Protein AF-A0ABD3PW17-F1 (afdb_monomer_lite)

Organism: NCBI:txid29204

Secondary structure (DSSP, 8-state):
-----------------PPPPPPPP---B-TTSPBPPPPPPPP------S----PPP-------STT--EEETTT---SS--HHHHHHHHHHHHTT-TT-EEEEE-SS--BTTB-EEEEEEETTEEEEEEEESSHHHHHHHHHHHHHHHH-SSS-TTS---TTEESS----GGGS---PPPPPPPPPPPTT-PPPPPTTPPPPPTT----TT--S--PPPP---------PPPPP------------------------------------------PPPP------------S--S----TT-----HHHHHHTSHHHHHHHHHHHHHHHHHHHHHHHHH--

Structure (mmCIF, N/CA/C/O backbone):
data_AF-A0ABD3PW17-F1
#
_entry.id   AF-A0ABD3PW17-F1
#
loop_
_atom_site.group_PDB
_atom_site.id
_atom_site.type_symbol
_atom_site.label_atom_id
_atom_site.label_alt_id
_atom_site.label_comp_id
_atom_site.label_asym_id
_atom_site.label_entity_id
_atom_site.label_seq_id
_atom_site.pdbx_PDB_ins_code
_ato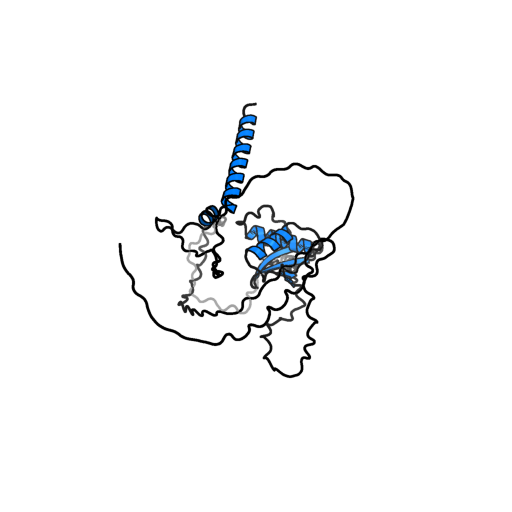m_site.Cartn_x
_atom_site.Cartn_y
_atom_site.Cartn_z
_atom_site.occupancy
_atom_site.B_iso_or_equiv
_atom_site.auth_seq_id
_atom_site.auth_comp_id
_atom_site.auth_asym_id
_atom_site.auth_atom_id
_atom_site.pdbx_PDB_model_num
ATOM 1 N N . MET A 1 1 ? -11.044 -61.758 69.076 1.00 46.53 1 MET A N 1
ATOM 2 C CA . MET A 1 1 ? -9.853 -62.331 69.752 1.00 46.53 1 MET A CA 1
ATOM 3 C C . MET A 1 1 ? -8.685 -62.276 68.773 1.00 46.53 1 MET A C 1
ATOM 5 O O . MET A 1 1 ? -8.927 -62.526 67.604 1.00 46.53 1 MET A O 1
ATOM 9 N N . GLY A 1 2 ? -7.463 -61.943 69.202 1.00 51.38 2 GLY A N 1
ATOM 10 C CA . GLY A 1 2 ? -6.291 -61.857 68.310 1.00 51.38 2 GLY A CA 1
ATOM 11 C C . GLY A 1 2 ? -5.148 -61.077 68.964 1.00 51.38 2 GLY A C 1
ATOM 12 O O . GLY A 1 2 ? -5.229 -59.862 69.105 1.00 51.38 2 GLY A O 1
ATOM 13 N N . ARG A 1 3 ? -4.126 -61.774 69.475 1.00 46.28 3 ARG A N 1
ATOM 14 C CA . ARG A 1 3 ? -3.096 -61.191 70.357 1.00 46.28 3 ARG A CA 1
ATOM 15 C C . ARG A 1 3 ? -1.898 -60.605 69.590 1.00 46.28 3 ARG A C 1
ATOM 17 O O . ARG A 1 3 ? -1.333 -61.279 68.744 1.00 46.28 3 ARG A O 1
ATOM 24 N N . LYS A 1 4 ? -1.456 -59.427 70.053 1.00 56.25 4 LYS A N 1
ATOM 25 C CA . LYS A 1 4 ? -0.061 -58.980 70.302 1.00 56.25 4 LYS A CA 1
ATOM 26 C C . LYS A 1 4 ? 1.073 -59.476 69.373 1.00 56.25 4 LYS A C 1
ATOM 28 O O . LYS A 1 4 ? 1.429 -60.649 69.436 1.00 56.25 4 LYS A O 1
ATOM 33 N N . LYS A 1 5 ? 1.842 -58.524 68.813 1.00 58.47 5 LYS A N 1
ATOM 34 C CA . LYS A 1 5 ? 3.328 -58.519 68.868 1.00 58.47 5 LYS A CA 1
ATOM 35 C C . LYS A 1 5 ? 3.941 -57.113 68.637 1.00 58.47 5 LYS A C 1
ATOM 37 O O . LYS A 1 5 ? 3.741 -56.498 67.601 1.00 58.47 5 LYS A O 1
ATOM 42 N N . ARG A 1 6 ? 4.692 -56.651 69.643 1.00 47.44 6 ARG A N 1
ATOM 43 C CA . ARG A 1 6 ? 5.841 -55.700 69.668 1.00 47.44 6 ARG A CA 1
ATOM 44 C C . ARG A 1 6 ? 6.994 -56.471 70.376 1.00 47.44 6 ARG A C 1
ATOM 46 O O . ARG A 1 6 ? 6.674 -57.555 70.886 1.00 47.44 6 ARG A O 1
ATOM 53 N N . PRO A 1 7 ? 8.251 -55.984 70.538 1.00 64.12 7 PRO A N 1
ATOM 54 C CA . PRO A 1 7 ? 8.917 -54.737 70.090 1.00 64.12 7 PRO A CA 1
ATOM 55 C C . PRO A 1 7 ? 9.760 -55.000 68.806 1.00 64.12 7 PRO A C 1
ATOM 57 O O . PRO A 1 7 ? 9.377 -55.914 68.083 1.00 64.12 7 PRO A O 1
ATOM 60 N N . ALA A 1 8 ? 10.824 -54.290 68.381 1.00 45.84 8 ALA A N 1
ATOM 61 C CA . ALA A 1 8 ? 11.655 -53.169 68.889 1.00 45.84 8 ALA A CA 1
ATOM 62 C C . ALA A 1 8 ? 12.198 -52.329 67.682 1.00 45.84 8 ALA A C 1
ATOM 64 O O . ALA A 1 8 ? 11.746 -52.581 66.571 1.00 45.84 8 ALA A O 1
ATOM 65 N N . ALA A 1 9 ? 13.110 -51.342 67.765 1.00 42.97 9 ALA A N 1
ATOM 66 C CA . ALA A 1 9 ? 13.892 -50.755 68.864 1.00 42.97 9 ALA A CA 1
ATOM 67 C C . ALA A 1 9 ? 14.176 -49.249 68.631 1.00 42.97 9 ALA A C 1
ATOM 69 O O . ALA A 1 9 ? 14.067 -48.735 67.523 1.00 42.97 9 ALA A O 1
ATOM 70 N N . THR A 1 10 ? 14.577 -48.592 69.715 1.00 53.00 10 THR A N 1
ATOM 71 C CA . THR A 1 10 ? 15.197 -47.269 69.887 1.00 53.00 10 THR A CA 1
ATOM 72 C C . THR A 1 10 ? 16.122 -46.765 68.762 1.00 53.00 10 THR A C 1
ATOM 74 O O . THR A 1 10 ? 17.090 -47.437 68.420 1.00 53.00 10 THR A O 1
ATOM 77 N N . HIS A 1 11 ? 15.964 -45.496 68.362 1.00 47.28 11 HIS A N 1
ATOM 78 C CA . HIS A 1 11 ? 17.109 -44.606 68.119 1.00 47.28 11 HIS A CA 1
ATOM 79 C C . HIS A 1 11 ? 16.817 -43.242 68.755 1.00 47.28 11 HIS A C 1
ATOM 81 O O . HIS A 1 11 ? 15.817 -42.604 68.440 1.00 47.28 11 HIS A O 1
ATOM 87 N N . VAL A 1 12 ? 17.680 -42.819 69.680 1.00 54.03 12 VAL A N 1
ATOM 88 C CA . VAL A 1 12 ? 17.692 -41.458 70.237 1.00 54.03 12 VAL A CA 1
ATOM 89 C C . VAL A 1 12 ? 18.516 -40.586 69.292 1.00 54.03 12 VAL A C 1
ATOM 91 O O . VAL A 1 12 ? 19.615 -40.991 68.918 1.00 54.03 12 VAL A O 1
ATOM 94 N N . GLY A 1 13 ? 17.998 -39.426 68.895 1.00 47.25 13 GLY A N 1
ATOM 95 C CA . GLY A 1 13 ? 18.700 -38.445 68.068 1.00 47.25 13 GLY A CA 1
ATOM 96 C C . GLY A 1 13 ? 18.298 -37.042 68.508 1.00 47.25 13 GLY A C 1
ATOM 97 O O . GLY A 1 13 ? 17.107 -36.777 68.626 1.00 47.25 13 GLY A O 1
ATOM 98 N N . ASN A 1 14 ? 19.296 -36.208 68.814 1.00 48.56 14 ASN A N 1
ATOM 99 C CA . ASN A 1 14 ? 19.167 -34.893 69.451 1.00 48.56 14 ASN A CA 1
ATOM 100 C C . ASN A 1 14 ? 17.997 -34.035 68.948 1.00 48.56 14 ASN A C 1
ATOM 102 O O . ASN A 1 14 ? 17.883 -33.759 67.755 1.00 48.56 14 ASN A O 1
ATOM 106 N N . GLU A 1 15 ? 17.239 -33.486 69.897 1.00 44.50 15 GLU A N 1
ATOM 107 C CA . GLU A 1 15 ? 16.484 -32.255 69.687 1.00 44.50 15 GLU A CA 1
ATOM 108 C C . GLU A 1 15 ? 17.471 -31.078 69.664 1.00 44.50 15 GLU A C 1
ATOM 110 O O . GLU A 1 15 ? 17.910 -30.586 70.704 1.00 44.50 15 GLU A O 1
ATOM 115 N N . GLU A 1 16 ? 17.849 -30.633 68.467 1.00 56.94 16 GLU A N 1
ATOM 116 C CA . GLU A 1 16 ? 18.419 -29.299 68.286 1.00 56.94 16 GLU A CA 1
ATOM 117 C C . GLU A 1 16 ? 17.268 -28.278 68.385 1.00 56.94 16 GLU A C 1
ATOM 119 O O . GLU A 1 16 ? 16.237 -28.474 67.730 1.00 56.94 16 GLU A O 1
ATOM 124 N N . PRO A 1 17 ? 17.372 -27.216 69.209 1.00 62.06 17 PRO A N 1
ATOM 125 C CA . PRO A 1 17 ? 16.289 -26.256 69.370 1.00 62.06 17 PRO A CA 1
ATOM 126 C C . PRO A 1 17 ? 16.093 -25.474 68.070 1.00 62.06 17 PRO A C 1
ATOM 128 O O . PRO A 1 17 ? 16.843 -24.545 67.767 1.00 62.06 17 PRO A O 1
ATOM 131 N N . ALA A 1 18 ? 15.069 -25.858 67.306 1.00 52.25 18 ALA A N 1
ATOM 132 C CA . ALA A 1 18 ? 14.703 -25.196 66.064 1.00 52.25 18 ALA A CA 1
ATOM 133 C C . ALA A 1 18 ? 14.541 -23.687 66.298 1.00 52.25 18 ALA A C 1
ATOM 135 O O . ALA A 1 18 ? 13.751 -23.258 67.145 1.00 52.25 18 ALA A O 1
ATOM 136 N N . ALA A 1 19 ? 15.300 -22.891 65.541 1.00 63.78 19 ALA A N 1
ATOM 137 C CA . ALA A 1 19 ? 15.228 -21.440 65.605 1.00 63.78 19 ALA A CA 1
ATOM 138 C C . ALA A 1 19 ? 13.776 -20.965 65.397 1.00 63.78 19 ALA A C 1
ATOM 140 O O . ALA A 1 19 ? 13.055 -21.554 64.580 1.00 63.78 19 ALA A O 1
ATOM 141 N N . PRO A 1 20 ? 13.327 -19.911 66.107 1.00 67.50 20 PRO A N 1
ATOM 142 C CA . PRO A 1 20 ? 11.982 -19.383 65.921 1.00 67.50 20 PRO A CA 1
ATOM 143 C C . PRO A 1 20 ? 11.774 -19.019 64.443 1.00 67.50 20 PRO A C 1
ATOM 145 O O . PRO A 1 20 ? 12.688 -18.461 63.825 1.00 67.50 20 PRO A O 1
ATOM 148 N N . PRO A 1 21 ? 10.601 -19.327 63.857 1.00 69.94 21 PRO A N 1
ATOM 149 C CA . PRO A 1 21 ? 10.341 -19.004 62.463 1.00 69.94 21 PRO A CA 1
ATOM 150 C C . PRO A 1 21 ? 10.520 -17.495 62.249 1.00 69.94 21 PRO A C 1
ATOM 152 O O . PRO A 1 21 ? 10.090 -16.714 63.106 1.00 69.94 21 PRO A O 1
ATOM 155 N N . PRO A 1 22 ? 11.137 -17.062 61.132 1.00 64.75 22 PRO A N 1
ATOM 156 C CA . PRO A 1 22 ? 11.296 -15.644 60.851 1.00 64.75 22 PRO A CA 1
ATOM 157 C C . PRO A 1 22 ? 9.919 -14.982 60.871 1.00 64.75 22 PRO A C 1
ATOM 159 O O . PRO A 1 22 ? 8.984 -15.463 60.224 1.00 64.75 22 PRO A O 1
ATOM 162 N N . PHE A 1 23 ? 9.796 -13.905 61.651 1.00 53.41 23 PHE A N 1
ATOM 163 C CA . PHE A 1 23 ? 8.546 -13.166 61.785 1.00 53.41 23 PHE A CA 1
ATOM 164 C C . PHE A 1 23 ? 8.002 -12.835 60.389 1.00 53.41 23 PHE A C 1
ATOM 166 O O . PHE A 1 23 ? 8.763 -12.326 59.560 1.00 53.41 23 PHE A O 1
ATOM 173 N N . PRO A 1 24 ? 6.716 -13.112 60.099 1.00 61.03 24 PRO A N 1
ATOM 174 C CA . PRO A 1 24 ? 6.150 -12.775 58.806 1.00 61.03 24 PRO A CA 1
ATOM 175 C C . PRO A 1 24 ? 6.278 -11.266 58.623 1.00 61.03 24 PRO A C 1
ATOM 177 O O . PRO A 1 24 ? 5.727 -10.500 59.416 1.00 61.03 24 PRO A O 1
ATOM 180 N N . HIS A 1 25 ? 7.034 -10.850 57.602 1.00 61.34 25 HIS A N 1
ATOM 181 C CA . HIS A 1 25 ? 7.211 -9.441 57.276 1.00 61.34 25 HIS A CA 1
ATOM 182 C C . HIS A 1 25 ? 5.831 -8.796 57.193 1.00 61.34 25 HIS A C 1
ATOM 184 O O . HIS A 1 25 ? 5.000 -9.198 56.376 1.00 61.34 25 HIS A O 1
ATOM 190 N N . THR A 1 26 ? 5.578 -7.831 58.075 1.00 59.34 26 THR A N 1
ATOM 191 C CA . THR A 1 26 ? 4.305 -7.125 58.134 1.00 59.34 26 THR A CA 1
ATOM 192 C C . THR A 1 26 ? 4.091 -6.421 56.805 1.00 59.34 26 THR A C 1
ATOM 194 O O . THR A 1 26 ? 4.719 -5.396 56.537 1.00 59.34 26 THR A O 1
ATOM 197 N N . ALA A 1 27 ? 3.224 -6.987 55.968 1.00 61.94 27 ALA A N 1
ATOM 198 C CA . ALA A 1 27 ? 2.791 -6.351 54.742 1.00 61.94 27 ALA A CA 1
ATOM 199 C C . ALA A 1 27 ? 2.191 -4.987 55.102 1.00 61.94 27 ALA A C 1
ATOM 201 O O . ALA A 1 27 ? 1.206 -4.904 55.836 1.00 61.94 27 ALA A O 1
ATOM 202 N N . THR A 1 28 ? 2.817 -3.913 54.634 1.00 70.12 28 THR A N 1
ATOM 203 C CA . THR A 1 28 ? 2.281 -2.566 54.777 1.00 70.12 28 THR A CA 1
ATOM 204 C C . THR A 1 28 ? 1.132 -2.413 53.788 1.00 70.12 28 THR A C 1
ATOM 206 O O . THR A 1 28 ? 1.308 -2.504 52.574 1.00 70.12 28 THR A O 1
ATOM 209 N N . PHE A 1 29 ? -0.074 -2.235 54.319 1.00 82.06 29 PHE A N 1
ATOM 210 C CA . PHE A 1 29 ? -1.272 -1.988 53.527 1.00 82.06 29 PHE A CA 1
ATOM 211 C C . PHE A 1 29 ? -1.473 -0.481 53.337 1.00 82.06 29 PHE A C 1
ATOM 213 O O . PHE A 1 29 ? -1.102 0.317 54.201 1.00 82.06 29 PHE A O 1
ATOM 220 N N . ASP A 1 30 ? -2.060 -0.086 52.210 1.00 83.88 30 ASP A N 1
ATOM 221 C CA . ASP A 1 30 ? -2.508 1.287 51.990 1.00 83.88 30 ASP A CA 1
ATOM 222 C C . ASP A 1 30 ? -3.750 1.627 52.841 1.00 83.88 30 ASP A C 1
ATOM 224 O O . ASP A 1 30 ? -4.345 0.774 53.507 1.00 83.88 30 ASP A O 1
ATOM 228 N N . ALA A 1 31 ? -4.186 2.889 52.792 1.00 85.81 31 ALA A N 1
ATOM 229 C CA . ALA A 1 31 ? -5.382 3.362 53.499 1.00 85.81 31 ALA A CA 1
ATOM 230 C C . ALA A 1 31 ? -6.704 2.696 53.041 1.00 85.81 31 ALA A C 1
ATOM 232 O O . ALA A 1 31 ? -7.754 2.962 53.624 1.00 85.81 31 ALA A O 1
ATOM 233 N N . TYR A 1 32 ? -6.666 1.838 52.015 1.00 84.75 32 TYR A N 1
ATOM 234 C CA . TYR A 1 32 ? -7.791 1.068 51.483 1.00 84.75 32 TYR A CA 1
ATOM 235 C C . TYR A 1 32 ? -7.620 -0.448 51.692 1.00 84.75 32 TYR A C 1
ATOM 237 O O . TYR A 1 32 ? -8.362 -1.236 51.100 1.00 84.75 32 TYR A O 1
ATOM 245 N N . GLY A 1 33 ? -6.660 -0.874 52.523 1.00 84.88 33 GLY A N 1
ATOM 246 C CA . GLY A 1 33 ? -6.429 -2.282 52.849 1.00 84.88 33 GLY A CA 1
ATOM 247 C C . GLY A 1 33 ? -5.815 -3.101 51.710 1.00 84.88 33 GLY A C 1
ATOM 248 O O . GLY A 1 33 ? -5.926 -4.328 51.719 1.00 84.88 33 GLY A O 1
ATOM 249 N N . ARG A 1 34 ? -5.176 -2.466 50.721 1.00 85.50 34 ARG A N 1
ATOM 250 C CA . ARG A 1 34 ? -4.450 -3.159 49.644 1.00 85.50 34 ARG A CA 1
ATOM 251 C C . ARG A 1 34 ? -2.976 -3.300 50.019 1.00 85.50 34 ARG A C 1
ATOM 253 O O . ARG A 1 34 ? -2.397 -2.321 50.484 1.00 85.50 34 ARG A O 1
ATOM 260 N N . PRO A 1 35 ? -2.349 -4.476 49.837 1.00 78.44 35 PRO A N 1
ATOM 261 C CA . PRO A 1 35 ? -0.927 -4.627 50.117 1.00 78.44 35 PRO A CA 1
ATOM 262 C C . PRO A 1 35 ? -0.142 -3.710 49.177 1.00 78.44 35 PRO A C 1
ATOM 264 O O . PRO A 1 35 ? -0.350 -3.745 47.960 1.00 78.44 35 PRO A O 1
ATOM 267 N N . LEU A 1 36 ? 0.734 -2.873 49.733 1.00 82.50 36 LEU A N 1
ATOM 268 C CA . LEU A 1 36 ? 1.602 -2.027 48.924 1.00 82.50 36 LEU A CA 1
ATOM 269 C C . LEU A 1 36 ? 2.540 -2.914 48.088 1.00 82.50 36 LEU A C 1
ATOM 271 O O . LEU A 1 36 ? 2.990 -3.959 48.573 1.00 82.50 36 LEU A O 1
ATOM 275 N N . PRO A 1 37 ? 2.842 -2.531 46.833 1.00 82.62 37 PRO A N 1
ATOM 276 C CA . PRO A 1 37 ? 3.841 -3.240 46.048 1.00 82.62 37 PRO A CA 1
ATOM 277 C C . PRO A 1 37 ? 5.186 -3.208 46.792 1.00 82.62 37 PRO A C 1
ATOM 279 O O . PRO A 1 37 ? 5.496 -2.197 47.432 1.00 82.62 37 PRO A O 1
ATOM 282 N N . PRO A 1 38 ? 5.990 -4.287 46.728 1.00 82.06 38 PRO A N 1
ATOM 283 C CA . PRO A 1 38 ? 7.294 -4.305 47.375 1.00 82.06 38 PRO A CA 1
ATOM 284 C C . PRO A 1 38 ? 8.149 -3.137 46.859 1.00 82.06 38 PRO A C 1
ATOM 286 O O . PRO A 1 38 ? 8.062 -2.806 45.671 1.00 82.06 38 PRO A O 1
ATOM 289 N N . PRO A 1 39 ? 8.965 -2.501 47.722 1.00 82.19 39 PRO A N 1
ATOM 290 C CA . PRO A 1 39 ? 9.850 -1.428 47.290 1.00 82.19 39 PRO A CA 1
ATOM 291 C C . PRO A 1 39 ? 10.751 -1.949 46.171 1.00 82.19 39 PRO A C 1
ATOM 293 O O . PRO A 1 39 ? 11.331 -3.030 46.293 1.00 82.19 39 PRO A O 1
ATOM 296 N N . MET A 1 40 ? 10.845 -1.200 45.068 1.00 81.38 40 MET A N 1
ATOM 297 C CA . MET A 1 40 ? 11.758 -1.579 43.993 1.00 81.38 40 MET A CA 1
ATOM 298 C C . MET A 1 40 ? 13.189 -1.591 44.544 1.00 81.38 40 MET A C 1
ATOM 300 O O . MET A 1 40 ? 13.544 -0.666 45.284 1.00 81.38 40 MET A O 1
ATOM 304 N N . PRO A 1 41 ? 14.008 -2.605 44.210 1.00 82.44 41 PRO A N 1
ATOM 305 C CA . PRO A 1 41 ? 15.418 -2.577 44.564 1.00 82.44 41 PRO A CA 1
ATOM 306 C C . PRO A 1 41 ? 16.067 -1.315 43.970 1.00 82.44 41 PRO A C 1
ATOM 308 O O . PRO A 1 41 ? 15.637 -0.857 42.903 1.00 82.44 41 PRO A O 1
ATOM 311 N N . PRO A 1 42 ? 17.070 -0.727 44.648 1.00 79.75 42 PRO A N 1
ATOM 312 C CA . PRO A 1 42 ? 17.823 0.379 44.074 1.00 79.75 42 PRO A CA 1
ATOM 313 C C . PRO A 1 42 ? 18.421 -0.058 42.726 1.00 79.75 42 PRO A C 1
ATOM 315 O O . PRO A 1 42 ? 18.781 -1.227 42.579 1.00 79.75 42 PRO A O 1
ATOM 318 N N . PRO A 1 43 ? 18.509 0.840 41.730 1.00 70.88 43 PRO A N 1
ATOM 319 C CA . PRO A 1 43 ? 19.140 0.504 40.464 1.00 70.88 43 PRO A CA 1
ATOM 320 C C . PRO A 1 43 ? 20.609 0.156 40.716 1.00 70.88 43 PRO A C 1
ATOM 322 O O . PRO A 1 43 ? 21.362 0.993 41.215 1.00 70.88 43 PRO A O 1
ATOM 325 N N . ASP A 1 44 ? 21.008 -1.067 40.364 1.00 62.59 44 ASP A N 1
ATOM 326 C CA . ASP A 1 44 ? 22.412 -1.465 40.384 1.00 62.59 44 ASP A CA 1
ATOM 327 C C . ASP A 1 44 ? 23.197 -0.548 39.443 1.00 62.59 44 ASP A C 1
ATOM 329 O O . ASP A 1 44 ? 23.062 -0.612 38.216 1.00 62.59 44 ASP A O 1
ATOM 333 N N . HIS A 1 45 ? 24.039 0.303 40.027 1.00 56.47 45 HIS A N 1
ATOM 334 C CA . HIS A 1 45 ? 25.095 0.994 39.305 1.00 56.47 45 HIS A CA 1
ATOM 335 C C . HIS A 1 45 ? 26.146 -0.046 38.902 1.00 56.47 45 HIS A C 1
ATOM 337 O O . HIS A 1 45 ? 27.132 -0.265 39.599 1.00 56.47 45 HIS A O 1
ATOM 343 N N . GLN A 1 46 ? 25.899 -0.730 37.783 1.00 53.81 46 GLN A N 1
ATOM 344 C CA . GLN A 1 46 ? 26.914 -1.539 37.121 1.00 53.81 46 GLN A CA 1
ATOM 345 C C . GLN A 1 46 ? 27.934 -0.610 36.465 1.00 53.81 46 GLN A C 1
ATOM 347 O O . GLN A 1 46 ? 27.761 -0.198 35.315 1.00 53.81 46 GLN A O 1
ATOM 352 N N . ASP A 1 47 ? 29.003 -0.317 37.200 1.00 50.03 47 ASP A N 1
ATOM 353 C CA . ASP A 1 47 ? 30.253 0.158 36.620 1.00 50.03 47 ASP A CA 1
ATOM 354 C C . ASP A 1 47 ? 30.744 -0.901 35.620 1.00 50.03 47 ASP A C 1
ATOM 356 O O . ASP A 1 47 ? 31.136 -2.011 35.983 1.00 50.03 47 ASP A O 1
ATOM 360 N N . LYS A 1 48 ? 30.626 -0.583 34.327 1.00 55.66 48 LYS A N 1
ATOM 361 C CA . LYS A 1 48 ? 31.105 -1.426 33.228 1.00 55.66 48 LYS A CA 1
ATOM 362 C C . LYS A 1 48 ? 32.517 -1.016 32.844 1.00 55.66 48 LYS A C 1
ATOM 364 O O . LYS A 1 48 ? 32.709 -0.274 31.882 1.00 55.66 48 LYS A O 1
ATOM 369 N N . ASP A 1 49 ? 33.479 -1.544 33.586 1.00 56.03 49 ASP A N 1
ATOM 370 C CA . ASP A 1 49 ? 34.875 -1.554 33.167 1.00 56.03 49 ASP A CA 1
ATOM 371 C C . ASP A 1 49 ? 35.148 -2.663 32.134 1.00 56.03 49 ASP A C 1
ATOM 373 O O . ASP A 1 49 ? 34.653 -3.781 32.261 1.00 56.03 49 ASP A O 1
ATOM 377 N N . ALA A 1 50 ? 35.986 -2.302 31.159 1.00 57.34 50 ALA A N 1
ATOM 378 C CA . ALA A 1 50 ? 36.898 -3.132 30.362 1.00 57.34 50 ALA A CA 1
ATOM 379 C C . ALA A 1 50 ? 36.380 -4.344 29.540 1.00 57.34 50 ALA A C 1
ATOM 381 O O . ALA A 1 50 ? 35.930 -5.362 30.054 1.00 57.34 50 ALA A O 1
ATOM 382 N N . ASP A 1 51 ? 36.644 -4.247 28.232 1.00 55.88 51 ASP A N 1
ATOM 383 C CA . ASP A 1 51 ? 37.288 -5.282 27.408 1.00 55.88 51 ASP A CA 1
ATOM 384 C C . ASP A 1 51 ? 36.664 -6.692 27.337 1.00 55.88 51 ASP A C 1
ATOM 386 O O . ASP A 1 51 ? 37.197 -7.665 27.867 1.00 55.88 51 ASP A O 1
ATOM 390 N N . ASP A 1 52 ? 35.623 -6.828 26.508 1.00 53.75 52 ASP A N 1
ATOM 391 C CA . ASP A 1 52 ? 35.372 -8.074 25.769 1.00 53.75 52 ASP A CA 1
ATOM 392 C C . ASP A 1 52 ? 35.136 -7.753 24.282 1.00 53.75 52 ASP A C 1
ATOM 394 O O . ASP A 1 52 ? 34.136 -7.130 23.906 1.00 53.75 52 ASP A O 1
ATOM 398 N N . GLU A 1 53 ? 36.093 -8.138 23.431 1.00 61.44 53 GLU A N 1
ATOM 399 C CA . GLU A 1 53 ? 36.104 -7.884 21.982 1.00 61.44 53 GLU A CA 1
ATOM 400 C C . GLU A 1 53 ? 35.173 -8.868 21.249 1.00 61.44 53 GLU A C 1
ATOM 402 O O . GLU A 1 53 ? 35.566 -9.641 20.372 1.00 61.44 53 GLU A O 1
ATOM 407 N N . ALA A 1 54 ? 33.894 -8.846 21.625 1.00 52.69 54 ALA A N 1
ATOM 408 C CA . ALA A 1 54 ? 32.856 -9.618 20.965 1.00 52.69 54 ALA A CA 1
ATOM 409 C C . ALA A 1 54 ? 32.709 -9.145 19.510 1.00 52.69 54 ALA A C 1
ATOM 411 O O . ALA A 1 54 ? 32.284 -8.015 19.245 1.00 52.69 54 ALA A O 1
ATOM 412 N N . ALA A 1 55 ? 33.054 -10.029 18.567 1.00 59.75 55 ALA A N 1
ATOM 413 C CA . ALA A 1 55 ? 33.026 -9.747 17.136 1.00 59.75 55 ALA A CA 1
ATOM 414 C C . ALA A 1 55 ? 31.694 -9.082 16.724 1.00 59.75 55 ALA A C 1
ATOM 416 O O . ALA A 1 55 ? 30.622 -9.593 17.071 1.00 59.75 55 ALA A O 1
ATOM 417 N N . PRO A 1 56 ? 31.729 -7.950 15.993 1.00 58.28 56 PRO A N 1
ATOM 418 C CA . PRO A 1 56 ? 30.526 -7.183 15.708 1.00 58.28 56 PRO A CA 1
ATOM 419 C C . PRO A 1 56 ? 29.517 -8.055 14.951 1.00 58.28 56 PRO A C 1
ATOM 421 O O . PRO A 1 56 ? 29.906 -8.730 13.990 1.00 58.28 56 PRO A O 1
ATOM 424 N N . PRO A 1 57 ? 28.222 -8.038 15.332 1.00 63.69 57 PRO A N 1
ATOM 425 C CA . PRO A 1 57 ? 27.207 -8.821 14.639 1.00 63.69 57 PRO A CA 1
ATOM 426 C C . PRO A 1 57 ? 27.236 -8.466 13.149 1.00 63.69 57 PRO A C 1
ATOM 428 O O . PRO A 1 57 ? 27.412 -7.285 12.822 1.00 63.69 57 PRO A O 1
ATOM 431 N N . PRO A 1 58 ? 27.083 -9.453 12.243 1.00 54.25 58 PRO A N 1
ATOM 432 C CA . PRO A 1 58 ? 27.278 -9.245 10.817 1.00 54.25 58 PRO A CA 1
ATOM 433 C C . PRO A 1 58 ? 26.394 -8.094 10.355 1.00 54.25 58 PRO A C 1
ATOM 435 O O . PRO A 1 58 ? 25.162 -8.181 10.374 1.00 54.25 58 PRO A O 1
ATOM 438 N N . LYS A 1 59 ? 27.051 -6.991 9.981 1.00 43.00 59 LYS A N 1
ATOM 439 C CA . LYS A 1 59 ? 26.403 -5.798 9.449 1.00 43.00 59 LYS A CA 1
ATOM 440 C C . LYS A 1 59 ? 25.723 -6.226 8.156 1.00 43.00 59 LYS A C 1
ATOM 442 O O . LYS A 1 59 ? 26.381 -6.300 7.122 1.00 43.00 59 LYS A O 1
ATOM 447 N N . ARG A 1 60 ? 24.420 -6.534 8.225 1.00 48.50 60 ARG A N 1
ATOM 448 C CA . ARG A 1 60 ? 23.565 -6.641 7.036 1.00 48.50 60 ARG A CA 1
ATOM 449 C C . ARG A 1 60 ? 23.858 -5.401 6.206 1.00 48.50 60 ARG A C 1
ATOM 451 O O . ARG A 1 60 ? 23.782 -4.302 6.763 1.00 48.50 60 ARG A O 1
ATOM 458 N N . SER A 1 61 ? 24.282 -5.593 4.959 1.00 40.50 61 SER A N 1
ATOM 459 C CA . SER A 1 61 ? 24.690 -4.507 4.075 1.00 40.50 61 SER A CA 1
ATOM 460 C C . SER A 1 61 ? 23.545 -3.509 3.998 1.00 40.50 61 SER A C 1
ATOM 462 O O . SER A 1 61 ? 22.485 -3.774 3.440 1.00 40.50 61 SER A O 1
ATOM 464 N N . ARG A 1 62 ? 23.731 -2.383 4.686 1.00 44.75 62 ARG A N 1
ATOM 465 C CA . ARG A 1 62 ? 22.835 -1.245 4.596 1.00 44.75 62 ARG A CA 1
ATOM 466 C C . ARG A 1 62 ? 23.302 -0.499 3.365 1.00 44.75 62 ARG A C 1
ATOM 468 O O . ARG A 1 62 ? 24.191 0.344 3.461 1.00 44.75 62 ARG A O 1
ATOM 475 N N . ASP A 1 63 ? 22.785 -0.925 2.222 1.00 43.97 63 ASP A N 1
ATOM 476 C CA . ASP A 1 63 ? 23.140 -0.355 0.935 1.00 43.97 63 ASP A CA 1
ATOM 477 C C . ASP A 1 63 ? 22.768 1.132 0.965 1.00 43.97 63 ASP A C 1
ATOM 479 O O . ASP A 1 63 ? 21.606 1.506 1.113 1.00 43.97 63 ASP A O 1
ATOM 483 N N . ASN A 1 64 ? 23.789 1.993 0.932 1.00 40.66 64 ASN A N 1
ATOM 484 C CA . ASN A 1 64 ? 23.672 3.441 1.142 1.00 40.66 64 ASN A CA 1
ATOM 485 C C . ASN A 1 64 ? 23.152 4.167 -0.117 1.00 40.66 64 ASN A C 1
ATOM 487 O O . ASN A 1 64 ? 23.618 5.254 -0.460 1.00 40.66 64 ASN A O 1
ATOM 491 N N . ASN A 1 65 ? 22.179 3.574 -0.805 1.00 46.09 65 ASN A N 1
ATOM 492 C CA . ASN A 1 65 ? 21.491 4.206 -1.920 1.00 46.09 65 ASN A CA 1
ATOM 493 C C . ASN A 1 65 ? 20.394 5.124 -1.362 1.00 46.09 65 ASN A C 1
ATOM 495 O O . ASN A 1 65 ? 19.311 4.666 -1.017 1.00 46.09 65 ASN A O 1
ATOM 499 N N . GLY A 1 66 ? 20.714 6.417 -1.241 1.00 48.25 66 GLY A N 1
ATOM 500 C CA . GLY A 1 66 ? 19.750 7.522 -1.139 1.00 48.25 66 GLY A CA 1
ATOM 501 C C . GLY A 1 66 ? 18.584 7.351 -0.157 1.00 48.25 66 GLY A C 1
ATOM 502 O O . GLY A 1 66 ? 17.445 7.334 -0.600 1.00 48.25 66 GLY A O 1
ATOM 503 N N . GLU A 1 67 ? 18.872 7.268 1.149 1.00 56.16 67 GLU A N 1
ATOM 504 C CA . GLU A 1 67 ? 17.905 7.405 2.263 1.00 56.16 67 GLU A CA 1
ATOM 505 C C . GLU A 1 67 ? 16.482 6.850 2.007 1.00 56.16 67 GLU A C 1
ATOM 507 O O . GLU A 1 67 ? 15.489 7.557 2.161 1.00 56.16 67 GLU A O 1
ATOM 512 N N . GLU A 1 68 ? 16.382 5.559 1.659 1.00 81.19 68 GLU A N 1
ATOM 513 C CA . GLU A 1 68 ? 15.113 4.824 1.525 1.00 81.19 68 GLU A CA 1
ATOM 514 C C . GLU A 1 68 ? 14.245 5.003 2.798 1.00 81.19 68 GLU A C 1
ATOM 516 O O . GLU A 1 68 ? 14.517 4.415 3.853 1.00 81.19 68 GLU A O 1
ATOM 521 N N . GLU A 1 69 ? 13.202 5.844 2.727 1.00 93.88 69 GLU A N 1
ATOM 522 C CA . GLU A 1 69 ? 12.283 6.104 3.845 1.00 93.88 69 GLU A CA 1
ATOM 523 C C . GLU A 1 69 ? 11.460 4.841 4.158 1.00 93.88 69 GLU A C 1
ATOM 525 O O . GLU A 1 69 ? 10.383 4.605 3.602 1.00 93.88 69 GLU A O 1
ATOM 530 N N . SER A 1 70 ? 11.980 4.020 5.071 1.00 95.38 70 SER A N 1
ATOM 531 C CA . SER A 1 70 ? 11.382 2.750 5.484 1.00 95.38 70 SER A CA 1
ATOM 532 C C . SER A 1 70 ? 10.787 2.813 6.894 1.00 95.38 70 SER A C 1
ATOM 534 O O . SER A 1 70 ? 11.462 3.107 7.886 1.00 95.38 70 SER A O 1
ATOM 536 N N . TYR A 1 71 ? 9.502 2.476 6.994 1.00 97.25 71 TYR A N 1
ATOM 537 C CA . TYR A 1 71 ? 8.708 2.467 8.216 1.00 97.25 71 TYR A CA 1
ATOM 538 C C . TYR A 1 71 ? 8.206 1.048 8.516 1.00 97.25 71 TYR A C 1
ATOM 540 O O . TYR A 1 71 ? 7.278 0.548 7.881 1.00 97.25 71 TYR A O 1
ATOM 548 N N . LEU A 1 72 ? 8.768 0.393 9.538 1.00 97.25 72 LEU A N 1
ATOM 549 C CA . LEU A 1 72 ? 8.274 -0.909 10.014 1.00 97.25 72 LEU A CA 1
ATOM 550 C C . LEU A 1 72 ? 6.796 -0.816 10.428 1.00 97.25 72 LEU A C 1
ATOM 552 O O . LEU A 1 72 ? 6.460 -0.034 11.325 1.00 97.25 72 LEU A O 1
ATOM 556 N N . VAL A 1 73 ? 5.937 -1.679 9.875 1.00 97.50 73 VAL A N 1
ATOM 557 C CA . VAL A 1 73 ? 4.470 -1.676 10.086 1.00 97.50 73 VAL A CA 1
ATOM 558 C C . VAL A 1 73 ? 4.102 -1.700 11.577 1.00 97.50 73 VAL A C 1
ATOM 560 O O . VAL A 1 73 ? 3.174 -1.027 12.018 1.00 97.50 73 VAL A O 1
ATOM 563 N N . LYS A 1 74 ? 4.881 -2.425 12.391 1.00 96.56 74 LYS A N 1
ATOM 564 C CA . LYS A 1 74 ? 4.709 -2.524 13.853 1.00 96.56 74 LYS A CA 1
ATOM 565 C C . LYS A 1 74 ? 4.986 -1.212 14.609 1.00 96.56 74 LYS A C 1
ATOM 567 O O . LYS A 1 74 ? 4.423 -0.996 15.686 1.00 96.56 74 LYS A O 1
ATOM 572 N N . LYS A 1 75 ? 5.892 -0.371 14.100 1.00 96.75 75 LYS A N 1
ATOM 573 C CA . LYS A 1 75 ? 6.322 0.890 14.736 1.00 96.75 75 LYS A CA 1
ATOM 574 C C . LYS A 1 75 ? 5.609 2.115 14.174 1.00 96.75 75 LYS A C 1
ATOM 576 O O . LYS A 1 75 ? 5.503 3.105 14.891 1.00 96.75 75 LYS A O 1
ATOM 581 N N . TYR A 1 76 ? 5.133 2.040 12.935 1.00 97.56 76 TYR A N 1
ATOM 582 C CA . TYR A 1 76 ? 4.447 3.133 12.261 1.00 97.56 76 TYR A CA 1
ATOM 583 C C . TYR A 1 76 ? 3.245 3.649 13.072 1.00 97.56 76 TYR A C 1
ATOM 585 O O . TYR A 1 76 ? 2.559 2.904 13.787 1.00 97.56 76 TYR A O 1
ATOM 593 N N . ARG A 1 77 ? 3.034 4.960 13.000 1.00 96.44 77 ARG A N 1
ATOM 594 C CA . ARG A 1 77 ? 1.931 5.691 13.619 1.00 96.44 77 ARG A CA 1
ATOM 595 C C . ARG A 1 77 ? 1.384 6.605 12.528 1.00 96.44 77 ARG A C 1
ATOM 597 O O . ARG A 1 77 ? 2.132 7.485 12.115 1.00 96.44 77 ARG A O 1
ATOM 604 N N . PRO A 1 78 ? 0.170 6.357 12.015 1.00 95.94 78 PRO A N 1
ATOM 605 C CA . PRO A 1 78 ? -0.414 7.247 11.032 1.00 95.94 78 PRO A CA 1
ATOM 606 C C . PRO A 1 78 ? -0.832 8.551 11.719 1.00 95.94 78 PRO A C 1
ATOM 608 O O . PRO A 1 78 ? -1.334 8.537 12.847 1.00 95.94 78 PRO A O 1
ATOM 611 N N . ASP A 1 79 ? -0.635 9.662 11.024 1.00 95.56 79 ASP A N 1
ATOM 612 C CA . ASP A 1 79 ? -1.083 10.995 11.423 1.00 95.56 79 ASP A CA 1
ATOM 613 C C . ASP A 1 79 ? -2.588 11.173 11.147 1.00 95.56 79 ASP A C 1
ATOM 615 O O . ASP A 1 79 ? -3.246 12.026 11.741 1.00 95.56 79 ASP A O 1
ATOM 619 N N . SER A 1 80 ? -3.153 10.360 10.244 1.00 95.62 80 SER A N 1
ATOM 620 C CA . SER A 1 80 ? -4.576 10.352 9.875 1.00 95.62 80 SER A CA 1
ATOM 621 C C . SER A 1 80 ? -5.214 8.965 10.014 1.00 95.62 80 SER A C 1
ATOM 623 O O . SER A 1 80 ? -4.589 7.941 9.750 1.00 95.62 80 SER A O 1
ATOM 625 N N . TYR A 1 81 ? -6.488 8.904 10.412 1.00 95.06 81 TYR A N 1
ATOM 626 C CA . TYR A 1 81 ? -7.177 7.624 10.599 1.00 95.06 81 TYR A CA 1
ATOM 627 C C . TYR A 1 81 ? -7.552 6.965 9.262 1.00 95.06 81 TYR A C 1
ATOM 629 O O . TYR A 1 81 ? -8.469 7.417 8.578 1.00 95.06 81 TYR A O 1
ATOM 637 N N . TYR A 1 82 ? -6.903 5.842 8.945 1.00 96.31 82 TYR A N 1
ATOM 638 C CA . TYR A 1 82 ? -7.247 4.973 7.818 1.00 96.31 82 TYR A CA 1
ATOM 639 C C . TYR A 1 82 ? -7.544 3.550 8.305 1.00 96.31 82 TYR A C 1
ATOM 641 O O . TYR A 1 82 ? -6.708 2.892 8.932 1.00 96.31 82 TYR A O 1
ATOM 649 N N . ARG A 1 83 ? -8.741 3.045 7.975 1.00 96.44 83 ARG A N 1
ATOM 650 C CA . ARG A 1 83 ? -9.213 1.704 8.370 1.00 96.44 83 ARG A CA 1
ATOM 651 C C . ARG A 1 83 ? -8.327 0.579 7.809 1.00 96.44 83 ARG A C 1
ATOM 653 O O . ARG A 1 83 ? -8.173 -0.451 8.463 1.00 96.44 83 ARG A O 1
ATOM 660 N N . SER A 1 84 ? -7.734 0.786 6.631 1.00 96.44 84 SER A N 1
ATOM 661 C CA . SER A 1 84 ? -6.814 -0.155 5.976 1.00 96.44 84 SER A CA 1
ATOM 662 C C . SER A 1 84 ? -5.522 -0.344 6.782 1.00 96.44 84 SER A C 1
ATOM 664 O O . SER A 1 84 ? -5.141 -1.477 7.062 1.00 96.44 84 SER A O 1
ATOM 666 N N . ILE A 1 85 ? -4.906 0.746 7.256 1.00 97.38 85 ILE A N 1
ATOM 667 C CA . ILE A 1 85 ? -3.653 0.752 8.027 1.00 97.38 85 ILE A CA 1
ATOM 668 C C . ILE A 1 85 ? -3.819 -0.034 9.332 1.00 97.38 85 ILE A C 1
ATOM 670 O O . ILE A 1 85 ? -2.977 -0.868 9.681 1.00 97.38 85 ILE A O 1
ATOM 674 N N . GLU A 1 86 ? -4.941 0.153 10.032 1.00 96.56 86 GLU A N 1
ATOM 675 C CA . GLU A 1 86 ? -5.261 -0.657 11.211 1.00 96.56 86 GLU A CA 1
ATOM 676 C C . GLU A 1 86 ? -5.515 -2.131 10.876 1.00 96.56 86 GLU A C 1
ATOM 678 O O . GLU A 1 86 ? -5.093 -3.014 11.631 1.00 96.56 86 GLU A O 1
ATOM 683 N N . ALA A 1 87 ? -6.227 -2.412 9.781 1.00 95.88 87 ALA A N 1
ATOM 684 C CA . ALA A 1 87 ? -6.508 -3.774 9.337 1.00 95.88 87 ALA A CA 1
ATOM 685 C C . ALA A 1 87 ? -5.211 -4.511 8.974 1.00 95.88 87 ALA A C 1
ATOM 687 O O . ALA A 1 87 ? -4.997 -5.629 9.439 1.00 95.88 87 ALA A O 1
ATOM 688 N N . PHE A 1 88 ? -4.301 -3.861 8.249 1.00 96.31 88 PHE A N 1
ATOM 689 C CA . PHE A 1 88 ? -3.010 -4.413 7.847 1.00 96.31 88 PHE A CA 1
ATOM 690 C C . PHE A 1 88 ? -2.055 -4.609 9.031 1.00 96.31 88 PHE A C 1
ATOM 692 O O . PHE A 1 88 ? -1.377 -5.631 9.123 1.00 96.31 88 PHE A O 1
ATOM 699 N N . SER A 1 89 ? -2.056 -3.700 10.011 1.00 96.69 89 SER A N 1
ATOM 700 C CA . SER A 1 89 ? -1.314 -3.888 11.268 1.00 96.69 89 SER A CA 1
ATOM 701 C C . SER A 1 89 ? -1.815 -5.105 12.070 1.00 96.69 89 SER A C 1
ATOM 703 O O . SER A 1 89 ? -1.024 -5.848 12.659 1.00 96.69 89 SER A O 1
ATOM 705 N N . LYS A 1 90 ? -3.130 -5.370 12.060 1.00 95.44 90 LYS A N 1
ATOM 706 C CA . LYS A 1 90 ? -3.725 -6.581 12.662 1.00 95.44 90 LYS A CA 1
ATOM 707 C C . LYS A 1 90 ? -3.383 -7.836 11.845 1.00 95.44 90 LYS A C 1
ATOM 709 O O . LYS A 1 90 ? -3.001 -8.843 12.439 1.00 95.44 90 LYS A O 1
ATOM 714 N N . TYR A 1 91 ? -3.460 -7.750 10.516 1.00 95.00 91 TYR A N 1
ATOM 715 C CA . TYR A 1 91 ? -3.165 -8.824 9.564 1.00 95.00 91 TYR A CA 1
ATOM 716 C C . TYR A 1 91 ? -1.702 -9.292 9.631 1.00 95.00 91 TYR A C 1
ATOM 718 O O . TYR A 1 91 ? -1.436 -10.471 9.860 1.00 95.00 91 TYR A O 1
ATOM 726 N N . THR A 1 92 ? -0.743 -8.368 9.531 1.00 95.44 92 THR A N 1
ATOM 727 C CA . THR A 1 92 ? 0.698 -8.658 9.668 1.00 95.44 92 THR A CA 1
ATOM 728 C C . THR A 1 92 ? 1.028 -9.294 11.017 1.00 95.44 92 THR A C 1
ATOM 730 O O . THR A 1 92 ? 1.787 -10.262 11.080 1.00 95.44 92 THR A O 1
ATOM 733 N N . LYS A 1 93 ? 0.397 -8.824 12.102 1.00 95.75 93 LYS A N 1
ATOM 734 C CA . LYS A 1 93 ? 0.555 -9.403 13.441 1.00 95.75 93 LYS A CA 1
ATOM 735 C C . LYS A 1 93 ? 0.005 -10.831 13.546 1.00 95.75 93 LYS A C 1
ATOM 737 O O . LYS A 1 93 ? 0.651 -11.651 14.198 1.00 95.75 93 LYS A O 1
ATOM 742 N N . SER A 1 94 ? -1.156 -11.140 12.960 1.00 94.81 94 SER A N 1
ATOM 743 C CA . SER A 1 94 ? -1.727 -12.497 13.009 1.00 94.81 94 SER A CA 1
ATOM 744 C C . SER A 1 94 ? -0.951 -13.491 12.141 1.00 94.81 94 SER A C 1
ATOM 746 O O . SER A 1 94 ? -0.734 -14.620 12.577 1.00 94.81 94 SER A O 1
ATOM 748 N N . HIS A 1 95 ? -0.441 -13.053 10.988 1.00 94.25 95 HIS A N 1
ATOM 749 C CA . HIS A 1 95 ? 0.336 -13.874 10.048 1.00 94.25 95 HIS A CA 1
ATOM 750 C C . HIS A 1 95 ? 1.849 -13.891 10.337 1.00 94.25 95 HIS A C 1
ATOM 752 O O . HIS A 1 95 ? 2.623 -14.430 9.555 1.00 94.25 95 HIS A O 1
ATOM 758 N N . ARG A 1 96 ? 2.287 -13.322 11.472 1.00 95.62 96 ARG A N 1
ATOM 759 C CA . ARG A 1 96 ? 3.699 -13.251 11.911 1.00 95.62 96 ARG A CA 1
ATOM 760 C C . ARG A 1 96 ? 4.656 -12.552 10.926 1.00 95.62 96 ARG A C 1
ATOM 762 O O . ARG A 1 96 ? 5.868 -12.734 11.028 1.00 95.62 96 ARG A O 1
ATOM 769 N N . MET A 1 97 ? 4.139 -11.692 10.049 1.00 95.25 97 MET A N 1
ATOM 770 C CA . MET A 1 97 ? 4.917 -10.869 9.108 1.00 95.25 97 MET A CA 1
ATOM 771 C C . MET A 1 97 ? 5.527 -9.661 9.839 1.00 95.25 97 MET A C 1
ATOM 773 O O . MET A 1 97 ? 5.129 -8.511 9.654 1.00 95.25 97 MET A O 1
ATOM 777 N N . PHE A 1 98 ? 6.431 -9.936 10.783 1.00 93.00 98 PHE A N 1
ATOM 778 C CA . PHE A 1 98 ? 7.021 -8.937 11.686 1.00 93.00 98 PHE A CA 1
ATOM 779 C C . PHE A 1 98 ? 8.073 -8.038 11.024 1.00 93.00 98 PHE A C 1
ATOM 781 O O . PHE A 1 98 ? 8.458 -7.018 11.599 1.00 93.00 98 PHE A O 1
ATOM 788 N N . ASP A 1 99 ? 8.535 -8.443 9.850 1.00 96.19 99 ASP A N 1
ATOM 789 C CA . ASP A 1 99 ? 9.486 -7.787 8.961 1.00 96.19 99 ASP A CA 1
ATOM 790 C C . ASP A 1 99 ? 8.815 -6.861 7.933 1.00 96.19 99 ASP A C 1
ATOM 792 O O . ASP A 1 99 ? 9.515 -6.133 7.237 1.00 96.19 99 ASP A O 1
ATOM 796 N N . ALA A 1 100 ? 7.478 -6.846 7.866 1.00 97.44 100 ALA A N 1
ATOM 797 C CA . ALA A 1 100 ? 6.740 -5.978 6.959 1.00 97.44 100 ALA A CA 1
ATOM 798 C C . ALA A 1 100 ? 7.041 -4.484 7.211 1.00 97.44 100 ALA A C 1
ATOM 800 O O . ALA A 1 100 ? 6.969 -3.988 8.348 1.00 97.44 100 ALA A O 1
ATOM 801 N N . SER A 1 101 ? 7.320 -3.748 6.136 1.00 97.94 101 SER A N 1
ATOM 802 C CA . SER A 1 101 ? 7.611 -2.311 6.150 1.00 97.94 101 SER A CA 1
ATOM 803 C C . SER A 1 101 ? 6.910 -1.573 5.014 1.00 97.94 101 SER A C 1
ATOM 805 O O . SER A 1 101 ? 6.859 -2.067 3.888 1.00 97.94 101 SER A O 1
ATOM 807 N N . TYR A 1 102 ? 6.441 -0.359 5.296 1.00 98.06 102 TYR A N 1
ATOM 808 C CA . TYR A 1 102 ? 6.120 0.625 4.266 1.00 98.06 102 TYR A CA 1
ATOM 809 C C . TYR A 1 102 ? 7.417 1.281 3.813 1.00 98.06 102 TYR A C 1
ATOM 811 O O . TYR A 1 102 ? 8.211 1.700 4.654 1.00 98.06 102 TYR A O 1
ATOM 819 N N . VAL A 1 103 ? 7.637 1.363 2.513 1.00 97.31 103 VAL A N 1
ATOM 820 C CA . VAL A 1 103 ? 8.898 1.808 1.922 1.00 97.31 103 VAL A CA 1
ATOM 821 C C . VAL A 1 103 ? 8.584 2.867 0.883 1.00 97.31 103 VAL A C 1
ATOM 823 O O . VAL A 1 103 ? 7.779 2.612 -0.013 1.00 97.31 103 VAL A O 1
ATOM 826 N N . ARG A 1 104 ? 9.171 4.058 1.000 1.00 96.62 104 ARG A N 1
ATOM 827 C CA . ARG A 1 104 ? 8.999 5.096 -0.018 1.00 96.62 104 ARG A CA 1
ATOM 828 C C . ARG A 1 104 ? 9.647 4.643 -1.319 1.00 96.62 104 ARG A C 1
ATOM 830 O O . ARG A 1 104 ? 10.814 4.267 -1.330 1.00 96.62 104 ARG A O 1
ATOM 837 N N . TRP A 1 105 ? 8.883 4.704 -2.398 1.00 94.81 105 TRP A N 1
ATOM 838 C CA . TRP A 1 105 ? 9.354 4.407 -3.741 1.00 94.81 105 TRP A CA 1
ATOM 839 C C . TRP A 1 105 ? 9.708 5.716 -4.443 1.00 94.81 105 TRP A C 1
ATOM 841 O O . TRP A 1 105 ? 8.900 6.643 -4.443 1.00 94.81 105 TRP A O 1
ATOM 851 N N . THR A 1 106 ? 10.911 5.798 -5.007 1.00 91.44 106 THR A N 1
ATOM 852 C CA . THR A 1 106 ? 11.445 7.001 -5.673 1.00 91.44 106 THR A CA 1
ATOM 853 C C . THR A 1 106 ? 11.792 6.765 -7.145 1.00 91.44 106 THR A C 1
ATOM 855 O O . THR A 1 106 ? 12.142 7.708 -7.847 1.00 91.44 106 THR A O 1
ATOM 858 N N . GLU A 1 107 ? 11.676 5.526 -7.633 1.00 88.75 107 GLU A N 1
ATOM 859 C CA . GLU A 1 107 ? 12.076 5.131 -8.993 1.00 88.75 107 GLU A CA 1
ATOM 860 C C . GLU A 1 107 ? 10.941 5.264 -10.030 1.00 88.75 107 GLU A C 1
ATOM 862 O O . GLU A 1 107 ? 11.132 4.952 -11.202 1.00 88.75 107 GLU A O 1
ATOM 867 N N . GLY A 1 108 ? 9.751 5.738 -9.635 1.00 88.50 108 GLY A N 1
ATOM 868 C CA . GLY A 1 108 ? 8.626 5.940 -10.552 1.00 88.50 108 GLY A CA 1
ATOM 869 C C . GLY A 1 108 ? 7.275 6.181 -9.871 1.00 88.50 108 GLY A C 1
ATOM 870 O O . GLY A 1 108 ? 7.180 6.298 -8.652 1.00 88.50 108 GLY A O 1
ATOM 871 N N . GLY A 1 109 ? 6.211 6.280 -10.674 1.00 88.44 109 GLY A N 1
ATOM 872 C CA . GLY A 1 109 ? 4.816 6.400 -10.217 1.00 88.44 109 GLY A CA 1
ATOM 873 C C . GLY A 1 109 ? 4.381 7.734 -9.589 1.00 88.44 109 GLY A C 1
ATOM 874 O O . GLY A 1 109 ? 3.174 7.970 -9.469 1.00 88.44 109 GLY A O 1
ATOM 875 N N . GLU A 1 110 ? 5.319 8.598 -9.185 1.00 92.38 110 GLU A N 1
ATOM 876 C CA . GLU A 1 110 ? 5.015 9.935 -8.663 1.00 92.38 110 GLU A CA 1
ATOM 877 C C . GLU A 1 110 ? 4.303 10.785 -9.734 1.00 92.38 110 GLU A C 1
ATOM 879 O O . GLU A 1 110 ? 4.561 10.685 -10.932 1.00 92.38 110 GLU A O 1
ATOM 884 N N . THR A 1 111 ? 3.366 11.630 -9.302 1.00 92.50 111 THR A N 1
ATOM 885 C CA . THR A 1 111 ? 2.655 12.582 -10.174 1.00 92.50 111 THR A CA 1
ATOM 886 C C . THR A 1 111 ? 2.610 13.951 -9.498 1.00 92.50 111 THR A C 1
ATOM 888 O O . THR A 1 111 ? 2.604 14.003 -8.266 1.00 92.50 111 THR A O 1
ATOM 891 N N . PRO A 1 112 ? 2.501 15.071 -10.241 1.00 92.38 112 PRO A N 1
ATOM 892 C CA . PRO A 1 112 ? 2.434 16.404 -9.632 1.00 92.38 112 PRO A CA 1
ATOM 893 C C . PRO A 1 112 ? 1.240 16.581 -8.678 1.00 92.38 112 PRO A C 1
ATOM 895 O O . PRO A 1 112 ? 1.295 17.405 -7.770 1.00 92.38 112 PRO A O 1
ATOM 898 N N . GLU A 1 113 ? 0.170 15.795 -8.841 1.00 94.56 113 GLU A N 1
ATOM 899 C CA . GLU A 1 113 ? -0.963 15.781 -7.910 1.00 94.56 113 GLU A CA 1
ATOM 900 C C . GLU A 1 113 ? -0.767 14.865 -6.696 1.00 94.56 113 GLU A C 1
ATOM 902 O O . GLU A 1 113 ? -1.396 15.092 -5.662 1.00 94.56 113 GLU A O 1
ATOM 907 N N . LYS A 1 114 ? 0.030 13.798 -6.831 1.00 95.88 114 LYS A N 1
ATOM 908 C CA . LYS A 1 114 ? 0.240 12.736 -5.832 1.00 95.88 114 LYS A CA 1
ATOM 909 C C . LYS A 1 114 ? 1.735 12.372 -5.828 1.00 95.88 114 LYS A C 1
ATOM 911 O O . LYS A 1 114 ? 2.123 11.408 -6.494 1.00 95.88 114 LYS A O 1
ATOM 916 N N . PRO A 1 115 ? 2.576 13.165 -5.135 1.00 95.19 115 PRO A N 1
ATOM 917 C CA . PRO A 1 115 ? 4.036 13.063 -5.190 1.00 95.19 115 PRO A CA 1
ATOM 918 C C . PRO A 1 115 ? 4.614 12.035 -4.207 1.00 95.19 115 PRO A C 1
ATOM 920 O O . PRO A 1 115 ? 5.822 11.952 -4.047 1.00 95.19 115 PRO A O 1
ATOM 923 N N . HIS A 1 116 ? 3.778 11.285 -3.487 1.00 96.94 116 HIS A N 1
ATOM 924 C CA . HIS A 1 116 ? 4.241 10.222 -2.603 1.00 96.94 116 HIS A CA 1
ATOM 925 C C . HIS A 1 116 ? 3.831 8.876 -3.176 1.00 96.94 116 HIS A C 1
ATOM 927 O O . HIS A 1 116 ? 2.633 8.617 -3.290 1.00 96.94 116 HIS A O 1
ATOM 933 N N . VAL A 1 117 ? 4.803 8.011 -3.463 1.00 96.75 117 VAL A N 1
ATOM 934 C CA . VAL A 1 117 ? 4.575 6.588 -3.734 1.00 96.75 117 VAL A CA 1
ATOM 935 C C . VAL A 1 117 ? 5.174 5.769 -2.597 1.00 96.75 117 VAL A C 1
ATOM 937 O O . VAL A 1 117 ? 6.303 6.005 -2.167 1.00 96.75 117 VAL A O 1
ATOM 940 N N . PHE A 1 118 ? 4.407 4.813 -2.082 1.00 97.94 118 PHE A N 1
ATOM 941 C CA . PHE A 1 118 ? 4.846 3.890 -1.041 1.00 97.94 118 PHE A CA 1
ATOM 942 C C . PHE A 1 118 ? 4.546 2.451 -1.446 1.00 97.94 118 PHE A C 1
ATOM 944 O O . PHE A 1 118 ? 3.416 2.121 -1.801 1.00 97.94 118 PHE A O 1
ATOM 951 N N . GLY A 1 119 ? 5.559 1.594 -1.361 1.00 97.56 119 GLY A N 1
ATOM 952 C CA . GLY A 1 119 ? 5.445 0.150 -1.498 1.00 97.56 119 GLY A CA 1
ATOM 953 C C . GLY A 1 119 ? 5.288 -0.551 -0.148 1.00 97.56 119 GLY A C 1
ATOM 954 O O . GLY A 1 119 ? 5.776 -0.077 0.882 1.00 97.56 119 GLY A O 1
ATOM 955 N N . ILE A 1 120 ? 4.632 -1.709 -0.148 1.00 97.75 120 ILE A N 1
ATOM 956 C CA . ILE A 1 120 ? 4.627 -2.648 0.981 1.00 97.75 120 ILE A CA 1
ATOM 957 C C . ILE A 1 120 ? 5.674 -3.715 0.708 1.00 97.75 120 ILE A C 1
ATOM 959 O O . ILE A 1 120 ? 5.544 -4.474 -0.251 1.00 97.75 120 ILE A O 1
ATOM 963 N N . ARG A 1 121 ? 6.683 -3.804 1.574 1.00 97.12 121 ARG A N 1
ATOM 964 C CA . ARG A 1 121 ? 7.774 -4.777 1.476 1.00 97.12 121 ARG A CA 1
ATOM 965 C C . ARG A 1 121 ? 7.650 -5.823 2.585 1.00 97.12 121 ARG A C 1
ATOM 967 O O . ARG A 1 121 ? 7.500 -5.459 3.751 1.00 97.12 121 ARG A O 1
ATOM 974 N N . ILE A 1 122 ? 7.702 -7.105 2.228 1.00 96.12 122 ILE A N 1
ATOM 975 C CA . ILE A 1 122 ? 7.619 -8.270 3.130 1.00 96.12 122 ILE A CA 1
ATOM 976 C C . ILE A 1 122 ? 8.671 -9.288 2.671 1.00 96.12 122 ILE A C 1
ATOM 978 O O . ILE A 1 122 ? 8.827 -9.499 1.471 1.00 96.12 122 ILE A O 1
ATOM 982 N N . ALA A 1 123 ? 9.433 -9.887 3.588 1.00 94.19 123 ALA A N 1
ATOM 983 C CA . ALA A 1 123 ? 10.533 -10.814 3.288 1.00 94.19 123 ALA A CA 1
ATOM 984 C C . ALA A 1 123 ? 11.574 -10.278 2.276 1.00 94.19 123 ALA A C 1
ATOM 986 O O . ALA A 1 123 ? 12.258 -11.043 1.603 1.00 94.19 123 ALA A O 1
ATOM 987 N N . GLY A 1 124 ? 11.713 -8.950 2.180 1.00 92.62 124 GLY A N 1
ATOM 988 C CA . GLY A 1 124 ? 12.601 -8.276 1.227 1.00 92.62 124 GLY A CA 1
ATOM 989 C C . GLY A 1 124 ? 11.993 -7.994 -0.153 1.00 92.62 124 GLY A C 1
ATOM 990 O O . GLY A 1 124 ? 12.588 -7.209 -0.892 1.00 92.62 124 GLY A O 1
ATOM 991 N N . THR A 1 125 ? 10.809 -8.526 -0.464 1.00 95.44 125 THR A N 1
ATOM 992 C CA . THR A 1 125 ? 10.099 -8.371 -1.747 1.00 95.44 125 THR A CA 1
ATOM 993 C C . THR A 1 125 ? 8.946 -7.373 -1.621 1.00 95.44 125 THR A C 1
ATOM 995 O O . THR A 1 125 ? 8.300 -7.298 -0.575 1.00 95.44 125 THR A O 1
ATOM 998 N N . PHE A 1 126 ? 8.674 -6.597 -2.671 1.00 96.31 126 PHE A N 1
ATOM 999 C CA . PHE A 1 126 ? 7.490 -5.738 -2.728 1.00 96.31 126 PHE A CA 1
ATOM 1000 C C . PHE A 1 126 ? 6.241 -6.549 -3.091 1.00 96.31 126 PHE A C 1
ATOM 1002 O O . PHE A 1 126 ? 6.269 -7.366 -4.006 1.00 96.31 126 PHE A O 1
ATOM 1009 N N . LEU A 1 127 ? 5.152 -6.325 -2.355 1.00 95.88 127 LEU A N 1
ATOM 1010 C CA . LEU A 1 127 ? 3.848 -6.955 -2.583 1.00 95.88 127 LEU A CA 1
ATOM 1011 C C . LEU A 1 127 ? 2.918 -6.067 -3.419 1.00 95.88 127 LEU A C 1
ATOM 1013 O O . LEU A 1 127 ? 2.068 -6.570 -4.139 1.00 95.88 127 LEU A O 1
ATOM 1017 N N . SER A 1 128 ? 3.017 -4.750 -3.247 1.00 97.00 128 SER A N 1
ATOM 1018 C CA . SER A 1 128 ? 2.146 -3.756 -3.884 1.00 97.00 128 SER A CA 1
ATOM 1019 C C . SER A 1 128 ? 2.681 -2.346 -3.645 1.00 97.00 128 SER A C 1
ATOM 1021 O O . SER A 1 128 ? 3.498 -2.138 -2.740 1.00 97.00 128 SER A O 1
ATOM 1023 N N . TRP A 1 129 ? 2.174 -1.380 -4.406 1.00 98.06 129 TRP A N 1
ATOM 1024 C CA . TRP A 1 129 ? 2.500 0.038 -4.306 1.00 98.06 129 TRP A CA 1
ATOM 1025 C C . TRP A 1 129 ? 1.225 0.884 -4.324 1.00 98.06 129 TRP A C 1
ATOM 1027 O O . TRP A 1 129 ? 0.149 0.438 -4.723 1.00 98.06 129 TRP A O 1
ATOM 1037 N N . GLY A 1 130 ? 1.336 2.127 -3.875 1.00 97.75 130 GLY A N 1
ATOM 1038 C CA . GLY A 1 130 ? 0.230 3.071 -3.873 1.00 97.75 130 GLY A CA 1
ATOM 1039 C C . GLY A 1 130 ? 0.727 4.504 -3.881 1.00 97.75 130 GLY A C 1
ATOM 1040 O O . GLY A 1 130 ? 1.766 4.798 -3.286 1.00 97.75 130 GLY A O 1
ATOM 1041 N N . ARG A 1 131 ? -0.002 5.392 -4.563 1.00 97.31 131 ARG A N 1
ATOM 1042 C CA . ARG A 1 131 ? 0.320 6.826 -4.639 1.00 97.31 131 ARG A CA 1
ATOM 1043 C C . ARG A 1 131 ? -0.662 7.684 -3.849 1.00 97.31 131 ARG A C 1
ATOM 1045 O O . ARG A 1 131 ? -1.828 7.335 -3.697 1.00 97.31 131 ARG A O 1
ATOM 1052 N N . GLY A 1 132 ? -0.218 8.839 -3.366 1.00 97.50 132 GLY A N 1
ATOM 1053 C CA . GLY A 1 132 ? -1.064 9.720 -2.565 1.00 97.50 132 GLY A CA 1
ATOM 1054 C C . GLY A 1 132 ? -0.586 11.166 -2.470 1.00 97.50 132 GLY A C 1
ATOM 1055 O O . GLY A 1 132 ? 0.570 11.494 -2.731 1.00 97.50 132 GLY A O 1
ATOM 1056 N N . LYS A 1 133 ? -1.512 12.038 -2.052 1.00 97.38 133 LYS A N 1
ATOM 1057 C CA . LYS A 1 133 ? -1.244 13.449 -1.706 1.00 97.38 133 LYS A CA 1
ATOM 1058 C C . LYS A 1 133 ? -0.432 13.605 -0.420 1.00 97.38 133 LYS A C 1
ATOM 1060 O O . LYS A 1 133 ? 0.183 14.639 -0.202 1.00 97.38 133 LYS A O 1
ATOM 1065 N N . THR A 1 134 ? -0.455 12.586 0.432 1.00 97.56 134 THR A N 1
ATOM 1066 C CA . THR A 1 134 ? 0.307 12.486 1.678 1.00 97.56 134 THR A CA 1
ATOM 1067 C C . THR A 1 134 ? 0.869 11.071 1.799 1.00 97.56 134 THR A C 1
ATOM 1069 O O . THR A 1 134 ? 0.332 10.140 1.190 1.00 97.56 134 THR A O 1
ATOM 1072 N N . ARG A 1 135 ? 1.913 10.897 2.619 1.00 97.25 135 ARG A N 1
ATOM 1073 C CA . ARG A 1 135 ? 2.470 9.586 2.996 1.00 97.25 135 ARG A CA 1
ATOM 1074 C C . ARG A 1 135 ? 1.377 8.586 3.380 1.00 97.25 135 ARG A C 1
ATOM 1076 O O . ARG A 1 135 ? 1.302 7.501 2.819 1.00 97.25 135 ARG A O 1
ATOM 1083 N N . ASP A 1 136 ? 0.513 8.971 4.311 1.00 97.94 136 ASP A N 1
ATOM 1084 C CA . ASP A 1 136 ? -0.510 8.084 4.863 1.00 97.94 136 ASP A CA 1
ATOM 1085 C C . ASP A 1 136 ? -1.567 7.691 3.817 1.00 97.94 136 ASP A C 1
ATOM 1087 O O . ASP A 1 136 ? -2.043 6.560 3.830 1.00 97.94 136 ASP A O 1
ATOM 1091 N N . ALA A 1 137 ? -1.890 8.581 2.868 1.00 98.06 137 ALA A N 1
ATOM 1092 C CA . ALA A 1 137 ? -2.786 8.266 1.753 1.00 98.06 137 ALA A CA 1
ATOM 1093 C C . ALA A 1 137 ? -2.142 7.299 0.739 1.00 98.06 137 ALA A C 1
ATOM 1095 O O . ALA A 1 137 ? -2.812 6.404 0.232 1.00 98.06 137 ALA A O 1
ATOM 1096 N N . ALA A 1 138 ? -0.839 7.445 0.472 1.00 98.00 138 ALA A N 1
ATOM 1097 C CA . ALA A 1 138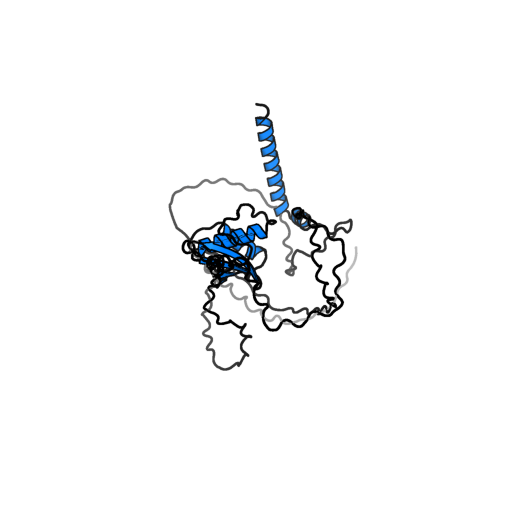 ? -0.085 6.516 -0.373 1.00 98.00 138 ALA A CA 1
ATOM 1098 C C . ALA A 1 138 ? 0.022 5.119 0.269 1.00 98.00 138 ALA A C 1
ATOM 1100 O O . ALA A 1 138 ? -0.094 4.102 -0.414 1.00 98.00 138 ALA A O 1
ATOM 1101 N N . ILE A 1 139 ? 0.175 5.068 1.597 1.00 98.25 139 ILE A N 1
ATOM 1102 C CA . ILE A 1 139 ? 0.158 3.828 2.384 1.00 98.25 139 ILE A CA 1
ATOM 1103 C C . ILE A 1 139 ? -1.252 3.207 2.431 1.00 98.25 139 ILE A C 1
ATOM 1105 O O . ILE A 1 139 ? -1.379 1.995 2.294 1.00 98.25 139 ILE A O 1
ATOM 1109 N N . ASP A 1 140 ? -2.326 3.995 2.562 1.00 98.00 140 ASP A N 1
ATOM 1110 C CA . ASP A 1 140 ? -3.706 3.487 2.445 1.00 98.00 140 ASP A CA 1
ATOM 1111 C C . ASP A 1 140 ? -3.957 2.847 1.067 1.00 98.00 140 ASP A C 1
ATOM 1113 O O . ASP A 1 140 ? -4.506 1.747 0.994 1.00 98.00 140 ASP A O 1
ATOM 1117 N N . ALA A 1 141 ? -3.498 3.486 -0.015 1.00 98.12 141 ALA A N 1
ATOM 1118 C CA . ALA A 1 141 ? -3.604 2.954 -1.373 1.00 98.12 141 ALA A CA 1
ATOM 1119 C C . ALA A 1 141 ? -2.799 1.653 -1.568 1.00 98.12 141 ALA A C 1
ATOM 1121 O O . ALA A 1 141 ? -3.335 0.678 -2.097 1.00 98.12 141 ALA A O 1
ATOM 1122 N N . SER A 1 142 ? -1.552 1.579 -1.088 1.00 97.75 142 SER A N 1
ATOM 1123 C CA . SER A 1 142 ? -0.753 0.349 -1.218 1.00 97.75 142 SER A CA 1
ATOM 1124 C C . SER A 1 142 ? -1.336 -0.808 -0.407 1.00 97.75 142 SER A C 1
ATOM 1126 O O . SER A 1 142 ? -1.348 -1.945 -0.867 1.00 97.75 142 SER A O 1
ATOM 1128 N N . ILE A 1 143 ? -1.936 -0.539 0.755 1.00 97.44 143 ILE A N 1
ATOM 1129 C CA . ILE A 1 143 ? -2.621 -1.576 1.539 1.00 97.44 143 ILE A CA 1
ATOM 1130 C C . ILE A 1 143 ? -3.880 -2.088 0.831 1.00 97.44 143 ILE A C 1
ATOM 1132 O O . ILE A 1 143 ? -4.139 -3.292 0.865 1.00 97.44 143 ILE A O 1
ATOM 1136 N N . ARG A 1 144 ? -4.660 -1.219 0.175 1.00 96.88 144 ARG A N 1
ATOM 1137 C CA . ARG A 1 144 ? -5.805 -1.654 -0.647 1.00 96.88 144 ARG A CA 1
ATOM 1138 C C . ARG A 1 144 ? -5.345 -2.542 -1.802 1.00 96.88 144 ARG A C 1
ATOM 1140 O O . ARG A 1 144 ? -5.935 -3.598 -2.008 1.00 96.88 144 ARG A O 1
ATOM 1147 N N . ALA A 1 145 ? -4.261 -2.170 -2.487 1.00 96.56 145 ALA A N 1
ATOM 1148 C CA . ALA A 1 145 ? -3.637 -3.004 -3.515 1.00 96.56 145 ALA A CA 1
ATOM 1149 C C . ALA A 1 145 ? -3.208 -4.381 -2.967 1.00 96.56 145 ALA A C 1
ATOM 1151 O O . ALA A 1 145 ? -3.542 -5.407 -3.560 1.00 96.56 145 ALA A O 1
ATOM 1152 N N . ALA A 1 146 ? -2.554 -4.430 -1.800 1.00 95.88 146 ALA A N 1
ATOM 1153 C CA . ALA A 1 146 ? -2.195 -5.688 -1.142 1.00 95.88 146 ALA A CA 1
ATOM 1154 C C . ALA A 1 146 ? -3.419 -6.543 -0.774 1.00 95.88 146 ALA A C 1
ATOM 1156 O O . ALA A 1 146 ? -3.411 -7.749 -1.015 1.00 95.88 146 ALA A O 1
ATOM 1157 N N . PHE A 1 147 ? -4.478 -5.962 -0.201 1.00 95.44 147 PHE A N 1
ATOM 1158 C CA . PHE A 1 147 ? -5.679 -6.730 0.145 1.00 95.44 147 PHE A CA 1
ATOM 1159 C C . PHE A 1 147 ? -6.432 -7.234 -1.094 1.00 95.44 147 PHE A C 1
ATOM 1161 O O . PHE A 1 147 ? -6.925 -8.362 -1.066 1.00 95.44 147 PHE A O 1
ATOM 1168 N N . ALA A 1 148 ? -6.445 -6.466 -2.186 1.00 93.12 148 ALA A N 1
ATOM 1169 C CA . ALA A 1 148 ? -7.009 -6.893 -3.465 1.00 93.12 148 ALA A CA 1
ATOM 1170 C C . ALA A 1 148 ? -6.235 -8.064 -4.100 1.00 93.12 148 ALA A C 1
ATOM 1172 O O . ALA A 1 148 ? -6.860 -8.954 -4.666 1.00 93.12 148 ALA A O 1
ATOM 1173 N N . LEU A 1 149 ? -4.902 -8.113 -3.961 1.00 90.19 149 LEU A N 1
ATOM 1174 C CA . LEU A 1 149 ? -4.101 -9.286 -4.348 1.00 90.19 149 LEU A CA 1
ATOM 1175 C C . LEU A 1 149 ? -4.368 -10.504 -3.459 1.00 90.19 149 LEU A C 1
ATOM 1177 O O . LEU A 1 149 ? -4.344 -11.639 -3.928 1.00 90.19 149 LEU A O 1
ATOM 1181 N N . VAL A 1 150 ? -4.585 -10.273 -2.164 1.00 84.44 150 VAL A N 1
ATOM 1182 C CA . VAL A 1 150 ? -4.729 -11.347 -1.177 1.00 84.44 150 VAL A CA 1
ATOM 1183 C C . VAL A 1 150 ? -6.111 -12.008 -1.237 1.00 84.44 150 VAL A C 1
ATOM 1185 O O . VAL A 1 150 ? -6.161 -13.206 -0.984 1.00 84.44 150 VAL A O 1
ATOM 1188 N N . ALA A 1 151 ? -7.183 -11.270 -1.578 1.00 66.19 151 ALA A N 1
ATOM 1189 C CA . ALA A 1 151 ? -8.538 -11.677 -2.033 1.00 66.19 151 ALA A CA 1
ATOM 1190 C C . ALA A 1 151 ? -9.327 -12.799 -1.299 1.00 66.19 151 ALA A C 1
ATOM 1192 O O . ALA A 1 151 ? -10.504 -13.006 -1.574 1.00 66.19 151 ALA A O 1
ATOM 1193 N N . ALA A 1 152 ? -8.718 -13.531 -0.368 1.00 54.75 152 ALA A N 1
ATOM 1194 C CA . ALA A 1 152 ? -9.189 -14.807 0.176 1.00 54.75 152 ALA A CA 1
ATOM 1195 C C . ALA A 1 152 ? -9.291 -14.792 1.713 1.00 54.75 152 ALA A C 1
ATOM 1197 O O . ALA A 1 152 ? -9.426 -15.833 2.359 1.00 54.75 152 ALA A O 1
ATOM 1198 N N . HIS A 1 153 ? -9.188 -13.609 2.323 1.00 72.31 153 HIS A N 1
ATOM 1199 C CA . HIS A 1 153 ? -9.171 -13.423 3.778 1.00 72.31 153 HIS A CA 1
ATOM 1200 C C . HIS A 1 153 ? -10.288 -12.494 4.291 1.00 72.31 153 HIS A C 1
ATOM 1202 O O . HIS A 1 153 ? -10.231 -12.047 5.435 1.00 72.31 153 HIS A O 1
ATOM 1208 N N . GLY A 1 154 ? -11.318 -12.232 3.473 1.00 83.31 154 GLY A N 1
ATOM 1209 C CA . GLY A 1 154 ? -12.501 -11.451 3.863 1.00 83.31 154 GLY A CA 1
ATOM 1210 C C . GLY A 1 154 ? -12.212 -9.963 4.080 1.00 83.31 154 GLY A C 1
ATOM 1211 O O . GLY A 1 154 ? -12.734 -9.357 5.016 1.00 83.31 154 GLY A O 1
ATOM 1212 N N . TYR A 1 155 ? -11.345 -9.387 3.243 1.00 87.81 155 TYR A N 1
ATOM 1213 C CA . TYR A 1 155 ? -10.955 -7.970 3.267 1.00 87.81 155 TYR A CA 1
ATOM 1214 C C . TYR A 1 155 ? -11.596 -7.175 2.114 1.00 87.81 155 TYR A C 1
ATOM 1216 O O . TYR A 1 155 ? -11.067 -6.161 1.665 1.00 87.81 155 TYR A O 1
ATOM 1224 N N . ASP A 1 156 ? -12.765 -7.629 1.671 1.00 87.94 156 ASP A N 1
ATOM 1225 C CA . ASP A 1 156 ? -13.463 -7.193 0.453 1.00 87.94 156 ASP A CA 1
ATOM 1226 C C . ASP A 1 156 ? -13.983 -5.740 0.547 1.00 87.94 156 ASP A C 1
ATOM 1228 O O . ASP A 1 156 ? -14.261 -5.095 -0.462 1.00 87.94 156 ASP A O 1
ATOM 1232 N N . ASP A 1 157 ? -14.032 -5.190 1.767 1.00 90.50 157 ASP A N 1
ATOM 1233 C CA . ASP A 1 157 ? -14.306 -3.779 2.079 1.00 90.50 157 ASP A CA 1
ATOM 1234 C C . ASP A 1 157 ? -13.283 -2.791 1.464 1.00 90.50 157 ASP A C 1
ATOM 1236 O O . ASP A 1 157 ? -13.515 -1.577 1.471 1.00 90.50 157 ASP A O 1
ATOM 1240 N N . PHE A 1 158 ? -12.128 -3.271 0.986 1.00 92.31 158 PHE A N 1
ATOM 1241 C CA . PHE A 1 158 ? -11.026 -2.451 0.475 1.00 92.31 158 PHE A CA 1
ATOM 1242 C C . PHE A 1 158 ? -10.943 -2.497 -1.054 1.00 92.31 158 PHE A C 1
ATOM 1244 O O . PHE A 1 158 ? -10.127 -3.210 -1.632 1.00 92.31 158 PHE A O 1
ATOM 1251 N N . THR A 1 159 ? -11.778 -1.693 -1.714 1.00 92.19 159 THR A N 1
ATOM 1252 C CA . THR A 1 159 ? -11.779 -1.576 -3.177 1.00 92.19 159 THR A CA 1
ATOM 1253 C C . THR A 1 159 ? -10.475 -0.987 -3.720 1.00 92.19 159 THR A C 1
ATOM 1255 O O . THR A 1 159 ? -9.927 -0.023 -3.171 1.00 92.19 159 THR A O 1
ATOM 1258 N N . LEU A 1 160 ? -10.014 -1.550 -4.842 1.00 95.06 160 LEU A N 1
ATOM 1259 C CA . LEU A 1 160 ? -8.928 -1.002 -5.651 1.00 95.06 160 LEU A CA 1
ATOM 1260 C C . LEU A 1 160 ? -9.3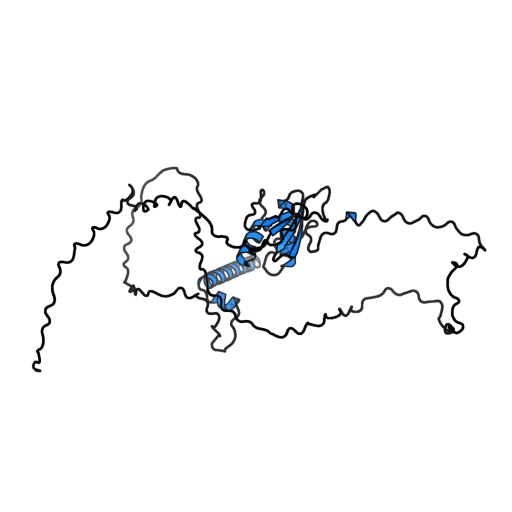42 0.370 -6.221 1.00 95.06 160 LEU A C 1
ATOM 1262 O O . LEU A 1 160 ? -10.500 0.567 -6.595 1.00 95.06 160 LEU A O 1
ATOM 1266 N N . THR A 1 161 ? -8.405 1.313 -6.298 1.00 95.38 161 THR A N 1
ATOM 1267 C CA . THR A 1 161 ? -8.590 2.637 -6.922 1.00 95.38 161 THR A CA 1
ATOM 1268 C C . THR A 1 161 ? -7.495 2.892 -7.956 1.00 95.38 161 THR A C 1
ATOM 1270 O O . THR A 1 161 ? -6.484 2.196 -7.956 1.00 95.38 161 THR A O 1
ATOM 1273 N N . ASP A 1 162 ? -7.624 3.945 -8.769 1.00 95.44 162 ASP A N 1
ATOM 1274 C CA . ASP A 1 162 ? -6.611 4.356 -9.765 1.00 95.44 162 ASP A CA 1
ATOM 1275 C C . ASP A 1 162 ? -5.252 4.784 -9.161 1.00 95.44 162 ASP A C 1
ATOM 1277 O O . ASP A 1 162 ? -4.351 5.221 -9.876 1.00 95.44 162 ASP A O 1
ATOM 1281 N N . ASP A 1 163 ? -5.108 4.723 -7.836 1.00 96.94 163 ASP A N 1
ATOM 1282 C CA . ASP A 1 163 ? -3.879 5.005 -7.090 1.00 96.94 163 ASP A CA 1
ATOM 1283 C C . ASP A 1 163 ? -3.232 3.752 -6.487 1.00 96.94 163 ASP A C 1
ATOM 1285 O O . ASP A 1 163 ? -2.187 3.857 -5.845 1.00 96.94 163 ASP A O 1
ATOM 1289 N N . CYS A 1 164 ? -3.866 2.592 -6.659 1.00 97.25 164 CYS A N 1
ATOM 1290 C CA . CYS A 1 164 ? -3.451 1.294 -6.144 1.00 97.25 164 CYS A CA 1
ATOM 1291 C C . CYS A 1 164 ? -2.737 0.512 -7.255 1.00 97.25 164 CYS A C 1
ATOM 1293 O O . CYS A 1 164 ? -3.328 0.272 -8.306 1.00 97.25 164 CYS A O 1
ATOM 1295 N N . PHE A 1 165 ? -1.504 0.064 -7.017 1.00 96.38 165 PHE A N 1
ATOM 1296 C CA . PHE A 1 165 ? -0.712 -0.677 -8.001 1.00 96.38 165 PHE A CA 1
ATOM 1297 C C . PHE A 1 165 ? -0.326 -2.055 -7.460 1.00 96.38 165 PHE A C 1
ATOM 1299 O O . PHE A 1 165 ? 0.260 -2.188 -6.384 1.00 96.38 165 PHE A O 1
ATOM 1306 N N . THR A 1 166 ? -0.656 -3.095 -8.220 1.00 95.69 166 THR A N 1
ATOM 1307 C CA . THR A 1 166 ? -0.270 -4.487 -7.939 1.00 95.69 166 THR A CA 1
ATOM 1308 C C . THR A 1 166 ? 1.050 -4.882 -8.600 1.00 95.69 166 THR A C 1
ATOM 1310 O O . THR A 1 166 ? 1.630 -5.901 -8.246 1.00 95.69 166 THR A O 1
ATOM 1313 N N . GLU A 1 167 ? 1.518 -4.071 -9.545 1.00 94.19 167 GLU A N 1
ATOM 1314 C CA . GLU A 1 167 ? 2.798 -4.200 -10.238 1.00 94.19 167 GLU A CA 1
ATOM 1315 C C . GLU A 1 167 ? 3.671 -2.979 -9.934 1.00 94.19 167 GLU A C 1
ATOM 1317 O O . GLU A 1 167 ? 3.175 -1.943 -9.479 1.00 94.19 167 GLU A O 1
ATOM 1322 N N . GLU A 1 168 ? 4.975 -3.112 -10.171 1.00 94.19 168 GLU A N 1
ATOM 1323 C CA . GLU A 1 168 ? 5.942 -2.053 -9.901 1.00 94.19 168 GLU A CA 1
ATOM 1324 C C . GLU A 1 168 ? 5.623 -0.811 -10.753 1.00 94.19 168 GLU A C 1
ATOM 1326 O O . GLU A 1 168 ? 5.509 -0.920 -11.979 1.00 94.19 168 GLU A O 1
ATOM 1331 N N . PRO A 1 169 ? 5.450 0.379 -10.145 1.00 89.94 169 PRO A N 1
ATOM 1332 C CA . PRO A 1 169 ? 5.062 1.572 -10.876 1.00 89.94 169 PRO A CA 1
ATOM 1333 C C . PRO A 1 169 ? 6.265 2.116 -11.650 1.00 89.94 169 PRO A C 1
ATOM 1335 O O . PRO A 1 169 ? 6.996 2.990 -11.174 1.00 89.94 169 PRO A O 1
ATOM 1338 N N . VAL A 1 170 ? 6.442 1.602 -12.868 1.00 85.81 170 VAL A N 1
ATOM 1339 C CA . VAL A 1 170 ? 7.424 2.092 -13.839 1.00 85.81 170 VAL A CA 1
ATOM 1340 C C . VAL A 1 170 ? 7.321 3.610 -13.989 1.00 85.81 170 VAL A C 1
ATOM 1342 O O . VAL A 1 170 ? 6.225 4.177 -14.072 1.00 85.81 170 VAL A O 1
ATOM 1345 N N . ALA A 1 171 ? 8.471 4.288 -14.027 1.00 74.56 171 ALA A N 1
ATOM 1346 C CA . ALA A 1 171 ? 8.528 5.723 -14.271 1.00 74.56 171 ALA A CA 1
ATOM 1347 C C . ALA A 1 171 ? 7.812 6.058 -15.586 1.00 74.56 171 ALA A C 1
ATOM 1349 O O . ALA A 1 171 ? 8.313 5.773 -16.672 1.00 74.56 171 ALA A O 1
ATOM 1350 N N . SER A 1 172 ? 6.644 6.699 -15.498 1.00 63.47 172 SER A N 1
ATOM 1351 C CA . SER A 1 172 ? 5.912 7.145 -16.687 1.00 63.47 172 SER A CA 1
ATOM 1352 C C . SER A 1 172 ? 6.687 8.211 -17.476 1.00 63.47 172 SER A C 1
ATOM 1354 O O . SER A 1 172 ? 6.416 8.392 -18.653 1.00 63.47 172 SER A O 1
ATOM 1356 N N . ASP A 1 173 ? 7.720 8.826 -16.889 1.00 54.53 173 ASP A N 1
ATOM 1357 C CA . ASP A 1 173 ? 8.693 9.675 -17.594 1.00 54.53 173 ASP A CA 1
ATOM 1358 C C . ASP A 1 173 ? 9.566 8.920 -18.622 1.00 54.53 173 ASP A C 1
ATOM 1360 O O . ASP A 1 173 ? 10.175 9.551 -19.485 1.00 54.53 173 ASP A O 1
ATOM 1364 N N . LEU A 1 174 ? 9.601 7.577 -18.606 1.00 54.78 174 LEU A N 1
ATOM 1365 C CA . LEU A 1 174 ? 10.161 6.788 -19.716 1.00 54.78 174 LEU A CA 1
ATOM 1366 C C . LEU A 1 174 ? 9.225 6.726 -20.935 1.00 54.78 174 LEU A C 1
ATOM 1368 O O . LEU A 1 174 ? 9.695 6.467 -22.042 1.00 54.78 174 LEU A O 1
ATOM 1372 N N . MET A 1 175 ? 7.944 7.082 -20.779 1.00 53.72 175 MET A N 1
ATOM 1373 C CA . MET A 1 175 ? 7.108 7.587 -21.876 1.00 53.72 175 MET A CA 1
ATOM 1374 C C . MET A 1 175 ? 7.398 9.078 -22.101 1.00 53.72 175 MET A C 1
ATOM 1376 O O . MET A 1 175 ? 6.491 9.911 -22.166 1.00 53.72 175 MET A O 1
ATOM 1380 N N . ALA A 1 176 ? 8.683 9.410 -22.282 1.00 59.31 176 ALA A N 1
ATOM 1381 C CA . ALA A 1 176 ? 9.071 10.636 -22.964 1.00 59.31 176 ALA A CA 1
ATOM 1382 C C . ALA A 1 176 ? 8.233 10.728 -24.252 1.00 59.31 176 ALA A C 1
ATOM 1384 O O . ALA A 1 176 ? 8.085 9.706 -24.936 1.00 59.31 176 ALA A O 1
ATOM 1385 N N . PRO A 1 177 ? 7.639 11.895 -24.568 1.00 63.88 177 PRO A N 1
ATOM 1386 C CA . PRO A 1 177 ? 6.664 12.004 -25.645 1.00 63.88 177 PRO A CA 1
ATOM 1387 C C . PRO A 1 177 ? 7.266 11.413 -26.914 1.00 63.88 177 PRO A C 1
ATOM 1389 O O . PRO A 1 177 ? 8.327 11.875 -27.344 1.00 63.88 177 PRO A O 1
ATOM 1392 N N . ILE A 1 178 ? 6.609 10.374 -27.458 1.00 72.44 178 ILE A N 1
ATOM 1393 C CA . ILE A 1 178 ? 7.075 9.655 -28.651 1.00 72.44 178 ILE A CA 1
ATOM 1394 C C . ILE A 1 178 ? 7.498 10.721 -29.660 1.00 72.44 178 ILE A C 1
ATOM 1396 O O . ILE A 1 178 ? 6.660 11.573 -29.986 1.00 72.44 178 ILE A O 1
ATOM 1400 N N . PRO A 1 179 ? 8.778 10.741 -30.090 1.00 76.31 179 PRO A N 1
ATOM 1401 C CA . PRO A 1 179 ? 9.278 11.821 -30.922 1.00 76.31 179 PRO A CA 1
ATOM 1402 C C . PRO A 1 179 ? 8.345 11.938 -32.126 1.00 76.31 179 PRO A C 1
ATOM 1404 O O . PRO A 1 179 ? 8.003 10.900 -32.707 1.00 76.31 179 PRO A O 1
ATOM 1407 N N . PRO A 1 180 ? 7.867 13.157 -32.453 1.00 82.94 180 PRO A N 1
ATOM 1408 C CA . PRO A 1 180 ? 6.834 13.332 -33.462 1.00 82.94 180 PRO A CA 1
ATOM 1409 C C . PRO A 1 180 ? 7.270 12.593 -34.727 1.00 82.94 180 PRO A C 1
ATOM 1411 O O . PRO A 1 180 ? 8.448 12.703 -35.094 1.00 82.94 180 PRO A O 1
ATOM 1414 N N . PRO A 1 181 ? 6.374 11.799 -35.348 1.00 84.62 181 PRO A N 1
ATOM 1415 C CA . PRO A 1 181 ? 6.755 10.910 -36.434 1.00 84.62 181 PRO A CA 1
ATOM 1416 C C . PRO A 1 181 ? 7.528 11.719 -37.477 1.00 84.62 181 PRO A C 1
ATOM 1418 O O . PRO A 1 181 ? 7.080 12.822 -37.820 1.00 84.62 181 PRO A O 1
ATOM 1421 N N . PRO A 1 182 ? 8.700 11.233 -37.930 1.00 85.94 182 PRO A N 1
ATOM 1422 C CA . PRO A 1 182 ? 9.554 12.009 -38.814 1.00 85.94 182 PRO A CA 1
ATOM 1423 C C . PRO A 1 182 ? 8.730 12.458 -40.024 1.00 85.94 182 PRO A C 1
ATOM 1425 O O . PRO A 1 182 ? 7.923 11.666 -40.526 1.00 85.94 182 PRO A O 1
ATOM 1428 N N . PRO A 1 183 ? 8.884 13.719 -40.475 1.00 89.00 183 PRO A N 1
ATOM 1429 C CA . PRO A 1 183 ? 8.085 14.239 -41.572 1.00 89.00 183 PRO A CA 1
ATOM 1430 C C . PRO A 1 183 ? 8.201 13.287 -42.768 1.00 89.00 183 PRO A C 1
ATOM 1432 O O . PRO A 1 183 ? 9.308 12.809 -43.045 1.00 89.00 183 PRO A O 1
ATOM 1435 N N . PRO A 1 184 ? 7.084 12.975 -43.454 1.00 86.81 184 PRO A N 1
ATOM 1436 C CA . PRO A 1 184 ? 7.098 12.007 -44.539 1.00 86.81 184 PRO A CA 1
ATOM 1437 C C . PRO A 1 184 ? 8.161 12.421 -45.563 1.00 86.81 184 PRO A C 1
ATOM 1439 O O . PRO A 1 184 ? 8.228 13.607 -45.912 1.00 86.81 184 PRO A O 1
ATOM 1442 N N . PRO A 1 185 ? 9.015 11.486 -46.024 1.00 82.44 185 PRO A N 1
ATOM 1443 C CA . PRO A 1 185 ? 10.071 11.822 -46.963 1.00 82.44 185 PRO A CA 1
ATOM 1444 C C . PRO A 1 185 ? 9.451 12.472 -48.207 1.00 82.44 185 PRO A C 1
ATOM 1446 O O . PRO A 1 185 ? 8.386 12.030 -48.654 1.00 82.44 185 PRO A O 1
ATOM 1449 N N . PRO A 1 186 ? 10.079 13.524 -48.765 1.00 87.31 186 PRO A N 1
ATOM 1450 C CA . PRO A 1 186 ? 9.546 14.195 -49.940 1.00 87.31 186 PRO A CA 1
ATOM 1451 C C . PRO A 1 186 ? 9.350 13.172 -51.069 1.00 87.31 186 PRO A C 1
ATOM 1453 O O . PRO A 1 186 ? 10.200 12.292 -51.237 1.00 87.31 186 PRO A O 1
ATOM 1456 N N . PRO A 1 187 ? 8.246 13.258 -51.836 1.00 81.38 187 PRO A N 1
ATOM 1457 C CA . PRO A 1 187 ? 7.954 12.291 -52.884 1.00 81.38 187 PRO A CA 1
ATOM 1458 C C . PRO A 1 187 ? 9.114 12.253 -53.880 1.00 81.38 187 PRO A C 1
ATOM 1460 O O . PRO A 1 187 ? 9.431 13.258 -54.521 1.00 81.38 187 PRO A O 1
ATOM 1463 N N . LEU A 1 188 ? 9.761 11.089 -53.985 1.00 73.81 188 LEU A N 1
ATOM 1464 C CA . LEU A 1 188 ? 10.860 10.888 -54.922 1.00 73.81 188 LEU A CA 1
ATOM 1465 C C . LEU A 1 188 ? 10.360 11.136 -56.355 1.00 73.81 188 LEU A C 1
ATOM 1467 O O . LEU A 1 188 ? 9.271 10.670 -56.707 1.00 73.81 188 LEU A O 1
ATOM 1471 N N . PRO A 1 189 ? 11.131 11.852 -57.194 1.00 80.44 189 PRO A N 1
ATOM 1472 C CA . PRO A 1 189 ? 10.733 12.104 -58.570 1.00 80.44 189 PRO A CA 1
ATOM 1473 C C . PRO A 1 189 ? 10.570 10.771 -59.325 1.00 80.44 189 PRO A C 1
ATOM 1475 O O . PRO A 1 189 ? 11.434 9.893 -59.196 1.00 80.44 189 PRO A O 1
ATOM 1478 N N . PRO A 1 190 ? 9.499 10.598 -60.128 1.00 75.38 190 PRO A N 1
ATOM 1479 C CA . PRO A 1 190 ? 9.271 9.369 -60.884 1.00 75.38 190 PRO A CA 1
ATOM 1480 C C . PRO A 1 190 ? 10.475 9.024 -61.772 1.00 75.38 190 PRO A C 1
ATOM 1482 O O . PRO A 1 190 ? 10.783 9.747 -62.717 1.00 75.38 190 PRO A O 1
ATOM 1485 N N . GLY A 1 191 ? 11.160 7.920 -61.456 1.00 68.12 191 GLY A N 1
ATOM 1486 C CA . GLY A 1 191 ? 12.347 7.441 -62.179 1.00 68.12 191 GLY A CA 1
ATOM 1487 C C . GLY A 1 191 ? 13.638 7.369 -61.354 1.00 68.12 191 GLY A C 1
ATOM 1488 O O . GLY A 1 191 ? 14.582 6.710 -61.785 1.00 68.12 191 GLY A O 1
ATOM 1489 N N . ALA A 1 192 ? 13.695 7.968 -60.160 1.00 60.47 192 ALA A N 1
ATOM 1490 C CA . ALA A 1 192 ? 14.841 7.818 -59.262 1.00 60.47 192 ALA A CA 1
ATOM 1491 C C . ALA A 1 192 ? 14.774 6.489 -58.483 1.00 60.47 192 ALA A C 1
ATOM 1493 O O . ALA A 1 192 ? 14.226 6.428 -57.382 1.00 60.47 192 ALA A O 1
ATOM 1494 N N . LEU A 1 193 ? 15.345 5.418 -59.047 1.00 61.06 193 LEU A N 1
ATOM 1495 C CA . LEU A 1 193 ? 15.637 4.201 -58.280 1.00 61.06 193 LEU A CA 1
ATOM 1496 C C . LEU A 1 193 ? 16.616 4.550 -57.142 1.00 61.06 193 LEU A C 1
ATOM 1498 O O . LEU A 1 193 ? 17.661 5.143 -57.423 1.00 61.06 193 LEU A O 1
ATOM 1502 N N . PRO A 1 194 ? 16.322 4.201 -55.874 1.00 66.44 194 PRO A N 1
ATOM 1503 C CA . PRO A 1 194 ? 17.253 4.454 -54.785 1.00 66.44 194 PRO A CA 1
ATOM 1504 C C . PRO A 1 194 ? 18.539 3.640 -55.008 1.00 66.44 194 PRO A C 1
ATOM 1506 O O . PRO A 1 194 ? 18.453 2.449 -55.328 1.00 66.44 194 PRO A O 1
ATOM 1509 N N . PRO A 1 195 ? 19.734 4.239 -54.846 1.00 68.12 195 PRO A N 1
ATOM 1510 C CA . PRO A 1 195 ? 20.977 3.488 -54.924 1.00 68.12 195 PRO A CA 1
ATOM 1511 C C . PRO A 1 195 ? 20.997 2.438 -53.809 1.00 68.12 195 PRO A C 1
ATOM 1513 O O . PRO A 1 195 ? 20.784 2.762 -52.639 1.00 68.12 195 PRO A O 1
ATOM 1516 N N . LEU A 1 196 ? 21.253 1.178 -54.172 1.00 66.94 196 LEU A N 1
ATOM 1517 C CA . LEU A 1 196 ? 21.444 0.112 -53.190 1.00 66.94 196 LEU A CA 1
ATOM 1518 C C . LEU A 1 196 ? 22.584 0.491 -52.228 1.00 66.94 196 LEU A C 1
ATOM 1520 O O . LEU A 1 196 ? 23.614 0.994 -52.689 1.00 66.94 196 LEU A O 1
ATOM 1524 N N . PRO A 1 197 ? 22.433 0.250 -50.911 1.00 73.56 197 PRO A N 1
ATOM 1525 C CA . PRO A 1 197 ? 23.466 0.576 -49.938 1.00 73.56 197 PRO A CA 1
ATOM 1526 C C . PRO A 1 197 ? 24.772 -0.163 -50.284 1.00 73.56 197 PRO A C 1
ATOM 1528 O O . PRO A 1 197 ? 24.756 -1.393 -50.417 1.00 73.56 197 PRO A O 1
ATOM 1531 N N . PRO A 1 198 ? 25.910 0.546 -50.429 1.00 71.00 198 PRO A N 1
ATOM 1532 C CA . PRO A 1 198 ? 27.189 -0.089 -50.720 1.00 71.00 198 PRO A CA 1
ATOM 1533 C C . PRO A 1 198 ? 27.577 -1.053 -49.593 1.00 71.00 198 PRO A C 1
ATOM 1535 O O . PRO A 1 198 ? 27.803 -0.623 -48.464 1.00 71.00 198 PRO A O 1
ATOM 1538 N N . GLY A 1 199 ? 27.659 -2.352 -49.896 1.00 67.81 199 GLY A N 1
ATOM 1539 C CA . GLY A 1 199 ? 28.118 -3.369 -48.943 1.00 67.81 199 GLY A CA 1
ATOM 1540 C C . GLY A 1 199 ? 27.233 -4.606 -48.781 1.00 67.81 199 GLY A C 1
ATOM 1541 O O . GLY A 1 199 ? 27.659 -5.537 -48.102 1.00 67.81 199 GLY A O 1
ATOM 1542 N N . MET A 1 200 ? 26.049 -4.686 -49.405 1.00 68.06 200 MET A N 1
ATOM 1543 C CA . MET A 1 200 ? 25.336 -5.971 -49.454 1.00 68.06 200 MET A CA 1
ATOM 1544 C C . MET A 1 200 ? 26.114 -6.979 -50.324 1.00 68.06 200 MET A C 1
ATOM 1546 O O . MET A 1 200 ? 26.413 -6.667 -51.480 1.00 68.06 200 MET A O 1
ATOM 1550 N N . PRO A 1 201 ? 26.450 -8.179 -49.806 1.00 69.56 201 PRO A N 1
ATOM 1551 C CA . PRO A 1 201 ? 27.128 -9.199 -50.595 1.00 69.56 201 PRO A CA 1
ATOM 1552 C C . PRO A 1 201 ? 26.215 -9.697 -51.728 1.00 69.56 201 PRO A C 1
ATOM 1554 O O . PRO A 1 201 ? 24.992 -9.740 -51.553 1.00 69.56 201 PRO A O 1
ATOM 1557 N N . PRO A 1 202 ? 26.775 -10.098 -52.885 1.00 67.25 202 PRO A N 1
ATOM 1558 C CA . PRO A 1 202 ? 25.984 -10.639 -53.983 1.00 67.25 202 PRO A CA 1
ATOM 1559 C C . PRO A 1 202 ? 25.233 -11.890 -53.519 1.00 67.25 202 PRO A C 1
ATOM 1561 O O . PRO A 1 202 ? 25.829 -12.843 -53.016 1.00 67.25 202 PRO A O 1
ATOM 1564 N N . MET A 1 203 ? 23.912 -11.874 -53.693 1.00 68.81 203 MET A N 1
ATOM 1565 C CA . MET A 1 203 ? 23.045 -12.992 -53.334 1.00 68.81 203 MET A CA 1
ATOM 1566 C C . MET A 1 203 ? 23.456 -14.240 -54.144 1.00 68.81 203 MET A C 1
ATOM 1568 O O . MET A 1 203 ? 23.670 -14.120 -55.355 1.00 68.81 203 MET A O 1
ATOM 1572 N N . PRO A 1 204 ? 23.602 -15.426 -53.523 1.00 67.12 204 PRO A N 1
ATOM 1573 C CA . PRO A 1 204 ? 24.137 -16.599 -54.208 1.00 67.12 204 PRO A CA 1
ATOM 1574 C C . PRO A 1 204 ? 23.234 -17.042 -55.377 1.00 67.12 204 PRO A C 1
ATOM 1576 O O . PRO A 1 204 ? 22.014 -17.141 -55.198 1.00 67.12 204 PRO A O 1
ATOM 1579 N N . PRO A 1 205 ? 23.799 -17.364 -56.560 1.00 61.09 205 PRO A N 1
ATOM 1580 C CA . PRO A 1 205 ? 23.026 -17.902 -57.677 1.00 61.09 205 PRO A CA 1
ATOM 1581 C C . PRO A 1 205 ? 22.423 -19.263 -57.298 1.00 61.09 205 PRO A C 1
ATOM 1583 O O . PRO A 1 205 ? 23.149 -20.243 -57.152 1.00 61.09 205 PRO A O 1
ATOM 1586 N N . GLY A 1 206 ? 21.100 -19.330 -57.127 1.00 60.88 206 GLY A N 1
ATOM 1587 C CA . GLY A 1 206 ? 20.410 -20.592 -56.824 1.00 60.88 206 GLY A CA 1
ATOM 1588 C C . GLY A 1 206 ? 19.095 -20.478 -56.052 1.00 60.88 206 GLY A C 1
ATOM 1589 O O . GLY A 1 206 ? 18.289 -21.402 -56.119 1.00 60.88 206 GLY A O 1
ATOM 1590 N N . PHE A 1 207 ? 18.822 -19.360 -55.368 1.00 57.44 207 PHE A N 1
ATOM 1591 C CA . PHE A 1 207 ? 17.530 -19.149 -54.697 1.00 57.44 207 PHE A CA 1
ATOM 1592 C C . PHE A 1 207 ? 16.424 -18.767 -55.694 1.00 57.44 207 PHE A C 1
ATOM 1594 O O . PHE A 1 207 ? 16.026 -17.610 -55.822 1.00 57.44 207 PHE A O 1
ATOM 1601 N N . ALA A 1 208 ? 15.923 -19.771 -56.412 1.00 58.50 208 ALA A N 1
ATOM 1602 C CA . ALA A 1 208 ? 14.681 -19.665 -57.161 1.00 58.50 208 ALA A CA 1
ATOM 1603 C C . ALA A 1 208 ? 13.499 -19.610 -56.179 1.00 58.50 208 ALA A C 1
ATOM 1605 O O . ALA A 1 208 ? 13.196 -20.593 -55.502 1.00 58.50 208 ALA A O 1
ATOM 1606 N N . LEU A 1 209 ? 12.818 -18.464 -56.114 1.00 63.81 209 LEU A N 1
ATOM 1607 C CA . LEU A 1 209 ? 11.493 -18.385 -55.498 1.00 63.81 209 LEU A CA 1
ATOM 1608 C C . LEU A 1 209 ? 10.542 -19.334 -56.254 1.00 63.81 209 LEU A C 1
ATOM 1610 O O . LEU A 1 209 ? 10.524 -19.300 -57.488 1.00 63.81 209 LEU A O 1
ATOM 1614 N N . PRO A 1 210 ? 9.764 -20.186 -55.559 1.00 63.72 210 PRO A N 1
ATOM 1615 C CA . PRO A 1 210 ? 8.888 -21.144 -56.220 1.00 63.72 210 PRO A CA 1
ATOM 1616 C C . PRO A 1 210 ? 7.799 -20.410 -57.028 1.00 63.72 210 PRO A C 1
ATOM 1618 O O . PRO A 1 210 ? 7.120 -19.535 -56.481 1.00 63.72 210 PRO A O 1
ATOM 1621 N N . PRO A 1 211 ? 7.589 -20.752 -58.314 1.00 56.59 211 PRO A N 1
ATOM 1622 C CA . PRO A 1 211 ? 6.531 -20.141 -59.103 1.00 56.59 211 PRO A CA 1
ATOM 1623 C C . PRO A 1 211 ? 5.170 -20.643 -58.610 1.00 56.59 211 PRO A C 1
ATOM 1625 O O . PRO A 1 211 ? 4.855 -21.821 -58.768 1.00 56.59 211 PRO A O 1
ATOM 1628 N N . GLY A 1 212 ? 4.358 -19.757 -58.022 1.00 53.22 212 GLY A N 1
ATOM 1629 C CA . GLY A 1 212 ? 2.985 -20.107 -57.636 1.00 53.22 212 GLY A CA 1
ATOM 1630 C C . GLY A 1 212 ? 2.327 -19.326 -56.495 1.00 53.22 212 GLY A C 1
ATOM 1631 O O . GLY A 1 212 ? 1.154 -19.579 -56.241 1.00 53.22 212 GLY A O 1
ATOM 1632 N N . MET A 1 213 ? 2.999 -18.395 -55.804 1.00 55.16 213 MET A N 1
ATOM 1633 C CA . MET A 1 213 ? 2.322 -17.584 -54.775 1.00 55.16 213 MET A CA 1
ATOM 1634 C C . MET A 1 213 ? 1.350 -16.567 -55.411 1.00 55.16 213 MET A C 1
ATOM 1636 O O . MET A 1 213 ? 1.804 -15.690 -56.151 1.00 55.16 213 MET A O 1
ATOM 1640 N N . PRO A 1 214 ? 0.031 -16.639 -55.133 1.00 55.28 214 PRO A N 1
ATOM 1641 C CA . PRO A 1 214 ? -0.930 -15.673 -55.651 1.00 55.28 214 PRO A CA 1
ATOM 1642 C C . PRO A 1 214 ? -0.825 -14.334 -54.896 1.00 55.28 214 PRO A C 1
ATOM 1644 O O . PRO A 1 214 ? -0.655 -14.330 -53.674 1.00 55.28 214 PRO A O 1
ATOM 1647 N N . PRO A 1 215 ? -0.991 -13.184 -55.574 1.00 62.62 215 PRO A N 1
ATOM 1648 C CA . PRO A 1 215 ? -0.891 -11.864 -54.959 1.00 62.62 215 PRO A CA 1
ATOM 1649 C C . PRO A 1 215 ? -2.204 -11.463 -54.266 1.00 62.62 215 PRO A C 1
ATOM 1651 O O . PRO A 1 215 ? -2.759 -10.406 -54.558 1.00 62.62 215 PRO A O 1
ATOM 1654 N N . ASN A 1 216 ? -2.748 -12.313 -53.385 1.00 57.31 216 ASN A N 1
ATOM 1655 C CA . ASN A 1 216 ? -3.893 -11.926 -52.558 1.00 57.31 216 ASN A CA 1
ATOM 1656 C C . ASN A 1 216 ? -4.049 -12.784 -51.290 1.00 57.31 216 ASN A C 1
ATOM 1658 O O . ASN A 1 216 ? -4.772 -13.777 -51.276 1.00 57.31 216 ASN A O 1
ATOM 1662 N N . PHE A 1 217 ? -3.400 -12.359 -50.206 1.00 49.50 217 PHE A N 1
ATOM 1663 C CA . PHE A 1 217 ? -3.801 -12.705 -48.842 1.00 49.50 217 PHE A CA 1
ATOM 1664 C C . PHE A 1 217 ? -3.862 -11.423 -48.014 1.00 49.50 217 PHE A C 1
ATOM 1666 O O . PHE A 1 217 ? -2.921 -11.050 -47.314 1.00 49.50 217 PHE A O 1
ATOM 1673 N N . SER A 1 218 ? -5.006 -10.745 -48.095 1.00 49.09 218 SER A N 1
ATOM 1674 C CA . SER A 1 218 ? -5.477 -9.890 -47.010 1.00 49.09 218 SER A CA 1
ATOM 1675 C C . SER A 1 218 ? -5.478 -10.715 -45.720 1.00 49.09 218 SER A C 1
ATOM 1677 O O . SER A 1 218 ? -6.204 -11.709 -45.644 1.00 49.09 218 SER A O 1
ATOM 1679 N N . MET A 1 219 ? -4.660 -10.337 -44.734 1.00 51.38 219 MET A N 1
ATOM 1680 C CA . MET A 1 219 ? -4.624 -11.034 -43.447 1.00 51.38 219 MET A CA 1
ATOM 1681 C C . MET A 1 219 ? -6.018 -10.992 -42.799 1.00 51.38 219 MET A C 1
ATOM 1683 O O . MET A 1 219 ? -6.518 -9.891 -42.549 1.00 51.38 219 MET A O 1
ATOM 1687 N N . PRO A 1 220 ? -6.651 -12.136 -42.481 1.00 51.59 220 PRO A N 1
ATOM 1688 C CA . PRO A 1 220 ? -7.700 -12.138 -41.474 1.00 51.59 220 PRO A CA 1
ATOM 1689 C C . PRO A 1 220 ? -7.066 -11.798 -40.119 1.00 51.59 220 PRO A C 1
ATOM 1691 O O . PRO A 1 220 ? -5.934 -12.198 -39.837 1.00 51.59 220 PRO A O 1
ATOM 1694 N N . ALA A 1 221 ? -7.786 -11.054 -39.279 1.00 54.34 221 ALA A N 1
ATOM 1695 C CA . ALA A 1 221 ? -7.320 -10.748 -37.931 1.00 54.34 221 ALA A CA 1
ATOM 1696 C C . ALA A 1 221 ? -7.063 -12.057 -37.151 1.00 54.34 221 ALA A C 1
ATOM 1698 O O . ALA A 1 221 ? -7.900 -12.965 -37.214 1.00 54.34 221 ALA A O 1
ATOM 1699 N N . PRO A 1 222 ? -5.935 -12.187 -36.427 1.00 55.25 222 PRO A N 1
ATOM 1700 C CA . PRO A 1 222 ? -5.629 -13.401 -35.684 1.00 55.25 222 PRO A CA 1
ATOM 1701 C C . PRO A 1 222 ? -6.576 -13.545 -34.488 1.00 55.25 222 PRO A C 1
ATOM 1703 O O . PRO A 1 222 ? -6.378 -12.948 -33.430 1.00 55.25 222 PRO A O 1
ATOM 1706 N N . HIS A 1 223 ? -7.600 -14.379 -34.651 1.00 49.56 223 HIS A N 1
ATOM 1707 C CA . HIS A 1 223 ? -8.366 -14.904 -33.532 1.00 49.56 223 HIS A CA 1
ATOM 1708 C C . HIS A 1 223 ? -7.529 -15.958 -32.797 1.00 49.56 223 HIS A C 1
ATOM 1710 O O . HIS A 1 223 ? -7.307 -17.049 -33.312 1.00 49.56 223 HIS A O 1
ATOM 1716 N N . SER A 1 224 ? -7.069 -15.583 -31.602 1.00 57.00 224 SER A N 1
ATOM 1717 C CA . SER A 1 224 ? -6.843 -16.437 -30.426 1.00 57.00 224 SER A CA 1
ATOM 1718 C C . SER A 1 224 ? -6.714 -17.956 -30.647 1.00 57.00 224 SER A C 1
ATOM 1720 O O . SER A 1 224 ? -7.721 -18.655 -30.776 1.00 57.00 224 SER A O 1
ATOM 1722 N N . THR A 1 225 ? -5.497 -18.479 -30.491 1.00 50.50 225 THR A N 1
ATOM 1723 C CA . THR A 1 225 ? -5.267 -19.855 -30.019 1.00 50.50 225 THR A CA 1
ATOM 1724 C C . THR A 1 225 ? -4.155 -19.862 -28.981 1.00 50.50 225 THR A C 1
ATOM 1726 O O . THR A 1 225 ? -3.136 -19.199 -29.169 1.00 50.50 225 THR A O 1
ATOM 1729 N N . ASP A 1 226 ? -4.378 -20.619 -27.913 1.00 48.41 226 ASP A N 1
ATOM 1730 C CA . ASP A 1 226 ? -3.540 -20.831 -26.735 1.00 48.41 226 ASP A CA 1
ATOM 1731 C C . ASP A 1 226 ? -2.028 -20.626 -26.905 1.00 48.41 226 ASP A C 1
ATOM 1733 O O . ASP A 1 226 ? -1.322 -21.405 -27.553 1.00 48.41 226 ASP A O 1
ATOM 1737 N N . VAL A 1 227 ? -1.508 -19.629 -26.184 1.00 46.84 227 VAL A N 1
ATOM 1738 C CA . VAL A 1 227 ? -0.093 -19.596 -25.818 1.00 46.84 227 VAL A CA 1
ATOM 1739 C C . VAL A 1 227 ? 0.133 -20.682 -24.770 1.00 46.84 227 VAL A C 1
ATOM 1741 O O . VAL A 1 227 ? -0.114 -20.489 -23.581 1.00 46.84 227 VAL A O 1
ATOM 1744 N N . LEU A 1 228 ? 0.639 -21.827 -25.228 1.00 50.47 228 LEU A N 1
ATOM 1745 C CA . LEU A 1 228 ? 1.335 -22.797 -24.388 1.00 50.47 228 LEU A CA 1
ATOM 1746 C C . LEU A 1 228 ? 2.498 -22.085 -23.683 1.00 50.47 228 LEU A C 1
ATOM 1748 O O . LEU A 1 228 ? 3.576 -21.920 -24.254 1.00 50.47 228 LEU A O 1
ATOM 1752 N N . ILE A 1 229 ? 2.268 -21.654 -22.441 1.00 56.09 229 ILE A N 1
ATOM 1753 C CA . ILE A 1 229 ? 3.317 -21.129 -21.566 1.00 56.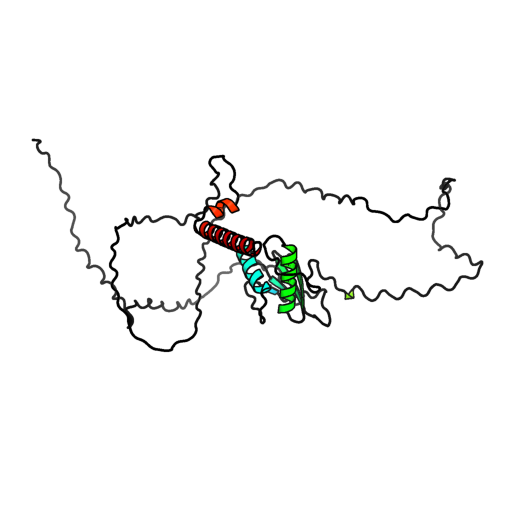09 229 ILE A CA 1
ATOM 1754 C C . ILE A 1 229 ? 4.366 -22.240 -21.405 1.00 56.09 229 ILE A C 1
ATOM 1756 O O . ILE A 1 229 ? 4.009 -23.336 -20.960 1.00 56.09 229 ILE A O 1
ATOM 1760 N N . PRO A 1 230 ? 5.649 -22.002 -21.736 1.00 53.47 230 PRO A N 1
ATOM 1761 C CA . PRO A 1 230 ? 6.697 -22.973 -21.464 1.00 53.47 230 PRO A CA 1
ATOM 1762 C C . PRO A 1 230 ? 6.762 -23.232 -19.956 1.00 53.47 230 PRO A C 1
ATOM 1764 O O . PRO A 1 230 ? 7.100 -22.330 -19.189 1.00 53.47 230 PRO A O 1
ATOM 1767 N N . GLN A 1 231 ? 6.438 -24.452 -19.517 1.00 59.81 231 GLN A N 1
ATOM 1768 C CA . GLN A 1 231 ? 6.656 -24.829 -18.122 1.00 59.81 231 GLN A CA 1
ATOM 1769 C C . GLN A 1 231 ? 8.154 -24.694 -17.806 1.00 59.81 231 GLN A C 1
ATOM 1771 O O . GLN A 1 231 ? 8.967 -25.332 -18.485 1.00 59.81 231 GLN A O 1
ATOM 1776 N N . PRO A 1 232 ? 8.551 -23.917 -16.781 1.00 59.25 232 PRO A N 1
ATOM 1777 C CA . PRO A 1 232 ? 9.924 -23.952 -16.310 1.00 59.25 232 PRO A CA 1
ATOM 1778 C C . PRO A 1 232 ? 10.210 -25.356 -15.771 1.00 59.25 232 PRO A C 1
ATOM 1780 O O . PRO A 1 232 ? 9.484 -25.866 -14.915 1.00 59.25 232 PRO A O 1
ATOM 1783 N N . ALA A 1 233 ? 11.262 -25.994 -16.284 1.00 60.41 233 ALA A N 1
ATOM 1784 C CA . ALA A 1 233 ? 11.674 -27.310 -15.817 1.00 60.41 233 ALA A CA 1
ATOM 1785 C C . ALA A 1 233 ? 11.999 -27.241 -14.318 1.00 60.41 233 ALA A C 1
ATOM 1787 O O . ALA A 1 233 ? 12.902 -26.509 -13.907 1.00 60.41 233 ALA A O 1
ATOM 1788 N N . ALA A 1 234 ? 11.257 -27.996 -13.504 1.00 53.44 234 ALA A N 1
ATOM 1789 C CA . ALA A 1 234 ? 11.449 -28.005 -12.061 1.00 53.44 234 ALA A CA 1
ATOM 1790 C C . ALA A 1 234 ? 12.890 -28.436 -11.720 1.00 53.44 234 ALA A C 1
ATOM 1792 O O . ALA A 1 234 ? 13.322 -29.509 -12.162 1.00 53.44 234 ALA A O 1
ATOM 1793 N N . PRO A 1 235 ? 13.652 -27.646 -10.938 1.00 51.31 235 PRO A N 1
ATOM 1794 C CA . PRO A 1 235 ? 14.970 -28.067 -10.496 1.00 51.31 235 PRO A CA 1
ATOM 1795 C C . PRO A 1 235 ? 14.828 -29.308 -9.610 1.00 51.31 235 PRO A C 1
ATOM 1797 O O . PRO A 1 235 ? 14.074 -29.310 -8.636 1.00 51.31 235 PRO A O 1
ATOM 1800 N N . LYS A 1 236 ? 15.576 -30.367 -9.936 1.00 45.44 236 LYS A N 1
ATOM 1801 C CA . LYS A 1 236 ? 15.716 -31.550 -9.079 1.00 45.44 236 LYS A CA 1
ATOM 1802 C C . LYS A 1 236 ? 16.472 -31.163 -7.807 1.00 45.44 236 LYS A C 1
ATOM 1804 O O . LYS A 1 236 ? 17.694 -31.266 -7.754 1.00 45.44 236 LYS A O 1
ATOM 1809 N N . ALA A 1 237 ? 15.743 -30.703 -6.798 1.00 47.75 237 ALA A N 1
ATOM 1810 C CA . ALA A 1 237 ? 16.275 -30.523 -5.458 1.00 47.75 237 ALA A CA 1
ATOM 1811 C C . ALA A 1 237 ? 16.393 -31.897 -4.783 1.00 47.75 237 ALA A C 1
ATOM 1813 O O . ALA A 1 237 ? 15.397 -32.466 -4.337 1.00 47.75 237 ALA A O 1
ATOM 1814 N N . GLU A 1 238 ? 17.609 -32.441 -4.715 1.00 45.44 238 GLU A N 1
ATOM 1815 C CA . GLU A 1 238 ? 17.881 -33.561 -3.816 1.00 45.44 238 GLU A CA 1
ATOM 1816 C C . GLU A 1 238 ? 17.738 -33.088 -2.363 1.00 45.44 238 GLU A C 1
ATOM 1818 O O . GLU A 1 238 ? 18.342 -32.105 -1.931 1.00 45.44 238 GLU A O 1
ATOM 1823 N N . LEU A 1 239 ? 16.886 -33.787 -1.613 1.00 40.59 239 LEU A N 1
ATOM 1824 C CA . LEU A 1 239 ? 16.579 -33.501 -0.217 1.00 40.59 239 LEU A CA 1
ATOM 1825 C C . LEU A 1 239 ? 17.789 -33.778 0.685 1.00 40.59 239 LEU A C 1
ATOM 1827 O O . LEU A 1 239 ? 18.047 -34.921 1.055 1.00 40.59 239 LEU A O 1
ATOM 1831 N N . ALA A 1 240 ? 18.459 -32.719 1.135 1.00 42.09 240 ALA A N 1
ATOM 1832 C CA . ALA A 1 240 ? 19.348 -32.758 2.293 1.00 42.09 240 ALA A CA 1
ATOM 1833 C C . ALA A 1 240 ? 18.634 -32.160 3.520 1.00 42.09 240 ALA A C 1
ATOM 1835 O O . ALA A 1 240 ? 18.802 -30.987 3.855 1.00 42.09 240 ALA A O 1
ATOM 1836 N N . VAL A 1 241 ? 17.811 -32.968 4.197 1.00 38.16 241 VAL A N 1
ATOM 1837 C CA . VAL A 1 241 ? 17.144 -32.569 5.450 1.00 38.16 241 VAL A CA 1
ATOM 1838 C C . VAL A 1 241 ? 18.152 -32.599 6.602 1.00 38.16 241 VAL A C 1
ATOM 1840 O O . VAL A 1 241 ? 18.320 -33.607 7.287 1.00 38.16 241 VAL A O 1
ATOM 1843 N N . ALA A 1 242 ? 18.821 -31.472 6.842 1.00 36.91 242 ALA A N 1
ATOM 1844 C CA . ALA A 1 242 ? 19.632 -31.267 8.038 1.00 36.91 242 ALA A CA 1
ATOM 1845 C C . ALA A 1 242 ? 18.733 -30.898 9.233 1.00 36.91 242 ALA A C 1
ATOM 1847 O O . ALA A 1 242 ? 18.488 -29.726 9.520 1.00 36.91 242 ALA A O 1
ATOM 1848 N N . SER A 1 243 ? 18.231 -31.911 9.942 1.00 45.25 243 SER A N 1
ATOM 1849 C CA . SER A 1 243 ? 17.477 -31.727 11.188 1.00 45.25 243 SER A CA 1
ATOM 1850 C C . SER A 1 243 ? 18.394 -31.256 12.326 1.00 45.25 243 SER A C 1
ATOM 1852 O O . SER A 1 243 ? 18.960 -32.071 13.056 1.00 45.25 243 SER A O 1
ATOM 1854 N N . ALA A 1 244 ? 18.522 -29.940 12.505 1.00 40.03 244 ALA A N 1
ATOM 1855 C CA . ALA A 1 244 ? 19.242 -29.331 13.622 1.00 40.03 244 ALA A CA 1
ATOM 1856 C C . ALA A 1 244 ? 18.266 -28.849 14.712 1.00 40.03 244 ALA A C 1
ATOM 1858 O O . ALA A 1 244 ? 17.701 -27.757 14.633 1.00 40.03 244 ALA A O 1
ATOM 1859 N N . VAL A 1 245 ? 18.083 -29.660 15.759 1.00 43.22 245 VAL A N 1
ATOM 1860 C CA . VAL A 1 245 ? 17.293 -29.286 16.942 1.00 43.22 245 VAL A CA 1
ATOM 1861 C C . VAL A 1 245 ? 18.081 -28.308 17.829 1.00 43.22 245 VAL A C 1
ATOM 1863 O O . VAL A 1 245 ? 18.817 -28.690 18.734 1.00 43.22 245 VAL A O 1
ATOM 1866 N N . GLY A 1 246 ? 17.946 -27.013 17.543 1.00 33.78 246 GLY A N 1
ATOM 1867 C CA . GLY A 1 246 ? 18.556 -25.926 18.315 1.00 33.78 246 GLY A CA 1
ATOM 1868 C C . GLY A 1 246 ? 17.633 -25.410 19.418 1.00 33.78 246 GLY A C 1
ATOM 1869 O O . GLY A 1 246 ? 16.904 -24.443 19.211 1.00 33.78 246 GLY A O 1
ATOM 1870 N N . GLY A 1 247 ? 17.650 -26.037 20.596 1.00 43.41 247 GLY A N 1
ATOM 1871 C CA . GLY A 1 247 ? 16.932 -25.523 21.765 1.00 43.41 247 GLY A CA 1
ATOM 1872 C C . GLY A 1 247 ? 17.655 -24.333 22.406 1.00 43.41 247 GLY A C 1
ATOM 1873 O O . GLY A 1 247 ? 18.825 -24.451 22.762 1.00 43.41 247 GLY A O 1
ATOM 1874 N N . GLY A 1 248 ? 16.967 -23.205 22.614 1.00 33.22 248 GLY A N 1
ATOM 1875 C CA . GLY A 1 248 ? 17.532 -22.080 23.367 1.00 33.22 248 GLY A CA 1
ATOM 1876 C C . GLY A 1 248 ? 16.645 -20.834 23.448 1.00 33.22 248 GLY A C 1
ATOM 1877 O O . GLY A 1 248 ? 16.077 -20.400 22.453 1.00 33.22 248 GLY A O 1
ATOM 1878 N N . GLY A 1 249 ? 16.589 -20.223 24.638 1.00 34.59 249 GLY A N 1
ATOM 1879 C CA . GLY A 1 249 ? 16.231 -18.807 24.804 1.00 34.59 249 GLY A CA 1
ATOM 1880 C C . GLY A 1 249 ? 14.740 -18.462 24.884 1.00 34.59 249 GLY A C 1
ATOM 1881 O O . GLY A 1 249 ? 14.191 -17.832 23.984 1.00 34.59 249 GLY A O 1
ATOM 1882 N N . GLY A 1 250 ? 14.093 -18.767 26.013 1.00 37.41 250 GLY A N 1
ATOM 1883 C CA . GLY A 1 250 ? 12.814 -18.135 26.351 1.00 37.41 250 GLY A CA 1
ATOM 1884 C C . GLY A 1 250 ? 13.002 -16.653 26.700 1.00 37.41 250 GLY A C 1
ATOM 1885 O O . GLY A 1 250 ? 13.780 -16.329 27.594 1.00 37.41 250 GLY A O 1
ATOM 1886 N N . LEU A 1 251 ? 12.269 -15.757 26.031 1.00 36.00 251 LEU A N 1
ATOM 1887 C CA . LEU A 1 251 ? 12.230 -14.322 26.342 1.00 36.00 251 LEU A CA 1
ATOM 1888 C C . LEU A 1 251 ? 10.809 -13.894 26.724 1.00 36.00 251 LEU A C 1
ATOM 1890 O O . LEU A 1 251 ? 9.889 -13.901 25.906 1.00 36.00 251 LEU A O 1
ATOM 1894 N N . SER A 1 252 ? 10.643 -13.508 27.988 1.00 36.31 252 SER A N 1
ATOM 1895 C CA . SER A 1 252 ? 9.369 -13.082 28.569 1.00 36.31 252 SER A CA 1
ATOM 1896 C C . SER A 1 252 ? 8.938 -11.707 28.052 1.00 36.31 252 SER A C 1
ATOM 1898 O O . SER A 1 252 ? 9.510 -10.685 28.427 1.00 36.31 252 SER A O 1
ATOM 1900 N N . THR A 1 253 ? 7.877 -11.645 27.246 1.00 34.88 253 THR A N 1
ATOM 1901 C CA . THR A 1 253 ? 7.246 -10.371 26.870 1.00 34.88 253 THR A CA 1
ATOM 1902 C C . THR A 1 253 ? 6.307 -9.877 27.969 1.00 34.88 253 THR A C 1
ATOM 1904 O O . THR A 1 253 ? 5.149 -10.294 28.037 1.00 34.88 253 THR A O 1
ATOM 1907 N N . GLY A 1 254 ? 6.781 -8.949 28.801 1.00 34.38 254 GLY A N 1
ATOM 1908 C CA . GLY A 1 254 ? 5.916 -8.167 29.685 1.00 34.38 254 GLY A CA 1
ATOM 1909 C C . GLY A 1 254 ? 5.050 -7.190 28.883 1.00 34.38 254 GLY A C 1
ATOM 1910 O O . GLY A 1 254 ? 5.573 -6.346 28.157 1.00 34.38 254 GLY A O 1
ATOM 1911 N N . VAL A 1 255 ? 3.725 -7.290 29.014 1.00 35.56 255 VAL A N 1
ATOM 1912 C CA . VAL A 1 255 ? 2.770 -6.334 28.433 1.00 35.56 255 VAL A CA 1
ATOM 1913 C C . VAL A 1 255 ? 2.249 -5.425 29.541 1.00 35.56 255 VAL A C 1
ATOM 1915 O O . VAL A 1 255 ? 1.397 -5.830 30.326 1.00 35.56 255 VAL A O 1
ATOM 1918 N N . ALA A 1 256 ? 2.727 -4.182 29.574 1.00 32.41 256 ALA A N 1
ATOM 1919 C CA . ALA A 1 256 ? 2.106 -3.112 30.345 1.00 32.41 256 ALA A CA 1
ATOM 1920 C C . ALA A 1 256 ? 1.198 -2.294 29.415 1.00 32.41 256 ALA A C 1
ATOM 1922 O O . ALA A 1 256 ? 1.671 -1.517 28.587 1.00 32.41 256 ALA A O 1
ATOM 1923 N N . SER A 1 257 ? -0.116 -2.494 29.532 1.00 35.00 257 SER A N 1
ATOM 1924 C CA . SER A 1 257 ? -1.124 -1.629 28.915 1.00 35.00 257 SER A CA 1
ATOM 1925 C C . SER A 1 257 ? -1.666 -0.694 29.993 1.00 35.00 257 SER A C 1
ATOM 1927 O O . SER A 1 257 ? -2.194 -1.161 30.999 1.00 35.00 257 SER A O 1
ATOM 1929 N N . GLY A 1 258 ? -1.485 0.614 29.808 1.00 32.41 258 GLY A N 1
ATOM 1930 C CA . GLY A 1 258 ? -1.845 1.638 30.788 1.00 32.41 258 GLY A CA 1
ATOM 1931 C C . GLY A 1 258 ? -2.555 2.813 30.128 1.00 32.41 258 GLY A C 1
ATOM 1932 O O . GLY A 1 258 ? -1.936 3.833 29.842 1.00 32.41 258 GLY A O 1
ATOM 1933 N N . SER A 1 259 ? -3.854 2.667 29.879 1.00 34.97 259 SER A N 1
ATOM 1934 C CA . SER A 1 259 ? -4.726 3.763 29.455 1.00 34.97 259 SER A CA 1
ATOM 1935 C C . SER A 1 259 ? -5.256 4.526 30.673 1.00 34.97 259 SER A C 1
ATOM 1937 O O . SER A 1 259 ? -6.022 3.968 31.457 1.00 34.97 259 SER A O 1
ATOM 1939 N N . ASN A 1 260 ? -4.901 5.805 30.798 1.00 38.25 260 ASN A N 1
ATOM 1940 C CA . ASN A 1 260 ? -5.600 6.775 31.649 1.00 38.25 260 ASN A CA 1
ATOM 1941 C C . ASN A 1 260 ? -6.559 7.580 30.756 1.00 38.25 260 ASN A C 1
ATOM 1943 O O . ASN A 1 260 ? -6.166 7.953 29.649 1.00 38.25 260 ASN A O 1
ATOM 1947 N N . PRO A 1 261 ? -7.792 7.864 31.212 1.00 48.81 261 PRO A N 1
ATOM 1948 C CA . PRO A 1 261 ? -8.025 9.228 31.700 1.00 48.81 261 PRO A CA 1
ATOM 1949 C C . PRO A 1 261 ? -9.021 9.355 32.877 1.00 48.81 261 PRO A C 1
ATOM 1951 O O . PRO A 1 261 ? -9.919 8.542 33.048 1.00 48.81 261 PRO A O 1
ATOM 1954 N N . GLY A 1 262 ? -8.916 10.473 33.609 1.00 34.69 262 GLY A N 1
ATOM 1955 C CA . GLY A 1 262 ? -10.074 11.215 34.144 1.00 34.69 262 GLY A CA 1
ATOM 1956 C C . GLY A 1 262 ? -10.872 10.644 35.333 1.00 34.69 262 GLY A C 1
ATOM 1957 O O . GLY A 1 262 ? -11.816 9.882 35.166 1.00 34.69 262 GLY A O 1
ATOM 1958 N N . LYS A 1 263 ? -10.599 11.165 36.537 1.00 38.62 263 LYS A N 1
ATOM 1959 C CA . LYS A 1 263 ? -11.559 11.269 37.667 1.00 38.62 263 LYS A CA 1
ATOM 1960 C C . LYS A 1 263 ? -12.378 12.594 37.545 1.00 38.62 263 LYS A C 1
ATOM 1962 O O . LYS A 1 263 ? -11.983 13.425 36.730 1.00 38.62 263 LYS A O 1
ATOM 1967 N N . PRO A 1 264 ? -13.315 12.947 38.461 1.00 50.41 264 PRO A N 1
ATOM 1968 C CA . PRO A 1 264 ? -14.517 12.210 38.908 1.00 50.41 264 PRO A CA 1
ATOM 1969 C C . PRO A 1 264 ? -15.783 13.111 39.090 1.00 50.41 264 PRO A C 1
ATOM 1971 O O . PRO A 1 264 ? -15.656 14.283 39.428 1.00 50.41 264 PRO A O 1
ATOM 1974 N N . ILE A 1 265 ? -17.004 12.553 39.032 1.00 42.50 265 ILE A N 1
ATOM 1975 C CA . ILE A 1 265 ? -18.244 13.114 39.646 1.00 42.50 265 ILE A CA 1
ATOM 1976 C C . ILE A 1 265 ? -19.098 11.894 40.085 1.00 42.50 265 ILE A C 1
ATOM 1978 O O . ILE A 1 265 ? -19.359 11.051 39.236 1.00 42.50 265 ILE A O 1
ATOM 1982 N N . THR A 1 266 ? -19.320 11.537 41.362 1.00 34.00 266 THR A N 1
ATOM 1983 C CA . THR A 1 266 ? -20.056 12.141 42.512 1.00 34.00 266 THR A CA 1
ATOM 1984 C C . THR A 1 266 ? -21.566 11.801 42.537 1.00 34.00 266 THR A C 1
ATOM 1986 O O . THR A 1 266 ? -22.255 12.027 41.553 1.00 34.00 266 THR A O 1
ATOM 1989 N N . LEU A 1 267 ? -22.055 11.341 43.711 1.00 37.47 267 LEU A N 1
ATOM 1990 C CA . LEU A 1 267 ? -23.422 10.872 44.075 1.00 37.47 267 LEU A CA 1
ATOM 1991 C C . LEU A 1 267 ? -23.874 9.518 43.460 1.00 37.47 267 LEU A C 1
ATOM 1993 O O . LEU A 1 267 ? -23.642 9.262 42.290 1.00 37.47 267 LEU A O 1
ATOM 1997 N N . GLY A 1 268 ? -24.547 8.607 44.184 1.00 31.86 268 GLY A N 1
ATOM 1998 C CA . GLY A 1 268 ? -24.831 8.565 45.627 1.00 31.86 268 GLY A CA 1
ATOM 1999 C C . GLY A 1 268 ? -25.755 7.401 46.057 1.00 31.86 268 GLY A C 1
ATOM 2000 O O . GLY A 1 268 ? -26.627 6.993 45.302 1.00 31.86 268 GLY A O 1
ATOM 2001 N N . MET A 1 269 ? -25.591 6.959 47.314 1.00 40.56 269 MET A N 1
ATOM 2002 C CA . MET A 1 269 ? -26.483 6.096 48.128 1.00 40.56 269 MET A CA 1
ATOM 2003 C C . MET A 1 269 ? -26.678 4.595 47.765 1.00 40.56 269 MET A C 1
ATOM 2005 O O . MET A 1 269 ? -26.422 4.182 46.637 1.00 40.56 269 MET A O 1
ATOM 2009 N N . PRO A 1 270 ? -27.042 3.742 48.759 1.00 51.28 270 PRO A N 1
ATOM 2010 C CA . PRO A 1 270 ? -26.896 2.285 48.672 1.00 51.28 270 PRO A CA 1
ATOM 2011 C C . PRO A 1 270 ? -28.224 1.532 48.484 1.00 51.28 270 PRO A C 1
ATOM 2013 O O . PRO A 1 270 ? -29.286 2.010 48.880 1.00 51.28 270 PRO A O 1
ATOM 2016 N N . SER A 1 271 ? -28.154 0.283 48.012 1.00 38.50 271 SER A N 1
ATOM 2017 C CA . SER A 1 271 ? -29.230 -0.694 48.218 1.00 38.50 271 SER A CA 1
ATOM 2018 C C . SER A 1 271 ? -28.669 -2.064 48.597 1.00 38.50 271 SER A C 1
ATOM 2020 O O . SER A 1 271 ? -27.804 -2.615 47.918 1.00 38.50 271 SER A O 1
ATOM 2022 N N . SER A 1 272 ? -29.144 -2.588 49.723 1.00 40.50 272 SER A N 1
ATOM 2023 C CA . SER A 1 272 ? -28.778 -3.882 50.291 1.00 40.50 272 SER A CA 1
ATOM 2024 C C . SER A 1 272 ? -29.810 -4.943 49.921 1.00 40.50 272 SER A C 1
ATOM 2026 O O . SER A 1 272 ? -30.971 -4.808 50.305 1.00 40.50 272 SER A O 1
ATOM 2028 N N . VAL A 1 273 ? -29.384 -6.046 49.303 1.00 42.00 273 VAL A N 1
ATOM 2029 C CA . VAL A 1 273 ? -30.156 -7.298 49.304 1.00 42.00 273 VAL A CA 1
ATOM 2030 C C . VAL A 1 273 ? -29.209 -8.472 49.544 1.00 42.00 273 VAL A C 1
ATOM 2032 O O . VAL A 1 273 ? -28.198 -8.618 48.860 1.00 42.00 273 VAL A O 1
ATOM 2035 N N . ALA A 1 274 ? -29.526 -9.290 50.546 1.00 38.41 274 ALA A N 1
ATOM 2036 C CA . ALA A 1 274 ? -28.802 -10.517 50.856 1.00 38.41 274 ALA A CA 1
ATOM 2037 C C . ALA A 1 274 ? -29.195 -11.649 49.889 1.00 38.41 274 ALA A C 1
ATOM 2039 O O . ALA A 1 274 ? -30.348 -11.747 49.479 1.00 38.41 274 ALA A O 1
ATOM 2040 N N . GLY A 1 275 ? -28.243 -12.526 49.564 1.00 36.72 275 GLY A N 1
ATOM 2041 C CA . GLY A 1 275 ? -28.422 -13.605 48.586 1.00 36.72 275 GLY A CA 1
ATOM 2042 C C . GLY A 1 275 ? -27.502 -14.792 48.859 1.00 36.72 275 GLY A C 1
ATOM 2043 O O . GLY A 1 275 ? -26.676 -15.155 48.026 1.00 36.72 275 GLY A O 1
ATOM 2044 N N . THR A 1 276 ? -27.598 -15.366 50.058 1.00 37.38 276 THR A N 1
ATOM 2045 C CA . THR A 1 276 ? -26.801 -16.527 50.473 1.00 37.38 276 THR A CA 1
ATOM 2046 C C . THR A 1 276 ? -27.159 -17.760 49.643 1.00 37.38 276 THR A C 1
ATOM 2048 O O . THR A 1 276 ? -28.255 -18.293 49.784 1.00 37.38 276 THR A O 1
ATOM 2051 N N . THR A 1 277 ? -26.214 -18.278 48.854 1.00 38.72 277 THR A N 1
ATOM 2052 C CA . THR A 1 277 ? -26.302 -19.647 48.315 1.00 38.72 277 THR A CA 1
ATOM 2053 C C . THR A 1 277 ? -24.936 -20.318 48.412 1.00 38.72 277 THR A C 1
ATOM 2055 O O . THR A 1 277 ? -23.925 -19.728 48.038 1.00 38.72 277 THR A O 1
ATOM 2058 N N . ALA A 1 278 ? -24.896 -21.518 48.991 1.00 35.50 278 ALA A N 1
ATOM 2059 C CA . ALA A 1 278 ? -23.657 -22.180 49.387 1.00 35.50 278 ALA A CA 1
ATOM 2060 C C . ALA A 1 278 ? -23.003 -22.985 48.249 1.00 35.50 278 ALA A C 1
ATOM 2062 O O . ALA A 1 278 ? -23.679 -23.588 47.419 1.00 35.50 278 ALA A O 1
ATOM 2063 N N . LEU A 1 279 ? -21.671 -23.036 48.281 1.00 40.75 279 LEU A N 1
ATOM 2064 C CA . LEU A 1 279 ? -20.840 -23.963 47.510 1.00 40.75 279 LEU A CA 1
ATOM 2065 C C . LEU A 1 279 ? -20.910 -25.386 48.096 1.00 40.75 279 LEU A C 1
ATOM 2067 O O . LEU A 1 279 ? -20.844 -25.528 49.319 1.00 40.75 279 LEU A O 1
ATOM 2071 N N . PRO A 1 280 ? -20.869 -26.441 47.267 1.00 51.56 280 PRO A N 1
ATOM 2072 C CA . PRO A 1 280 ? -20.128 -27.656 47.583 1.00 51.56 280 PRO A CA 1
ATOM 2073 C C . PRO A 1 280 ? -18.641 -27.495 47.181 1.00 51.56 280 PRO A C 1
ATOM 2075 O O . PRO A 1 280 ? -18.344 -26.829 46.185 1.00 51.56 280 PRO A O 1
ATOM 2078 N N . PRO A 1 281 ? -17.685 -28.073 47.930 1.00 45.09 281 PRO A N 1
ATOM 2079 C CA . PRO A 1 281 ? -16.260 -27.966 47.624 1.00 45.09 281 PRO A CA 1
ATOM 2080 C C . PRO A 1 281 ? -15.841 -28.938 46.509 1.00 45.09 281 PRO A C 1
ATOM 2082 O O . PRO A 1 281 ? -16.313 -30.071 46.459 1.00 45.09 281 PRO A O 1
ATOM 2085 N N . ALA A 1 282 ? -14.900 -28.514 45.663 1.00 40.72 282 ALA A N 1
ATOM 2086 C CA . ALA A 1 282 ? -14.179 -29.384 44.734 1.00 40.72 282 ALA A CA 1
ATOM 2087 C C . ALA A 1 282 ? -12.672 -29.294 45.021 1.00 40.72 282 ALA A C 1
ATOM 2089 O O . ALA A 1 282 ? -12.130 -28.197 45.178 1.00 40.72 282 ALA A O 1
ATOM 2090 N N . ASP A 1 283 ? -12.014 -30.448 45.132 1.00 37.56 283 ASP A N 1
ATOM 2091 C CA . ASP A 1 283 ? -10.660 -30.570 45.672 1.00 37.56 283 ASP A CA 1
ATOM 2092 C C . ASP A 1 283 ? -9.572 -29.871 44.846 1.00 37.56 283 ASP A C 1
ATOM 2094 O O . ASP A 1 283 ? -9.382 -30.112 43.652 1.00 37.56 283 ASP A O 1
ATOM 2098 N N . ALA A 1 284 ? -8.765 -29.060 45.531 1.00 41.66 284 ALA A N 1
ATOM 2099 C CA . ALA A 1 284 ? -7.598 -28.401 44.962 1.00 41.66 284 ALA A CA 1
ATOM 2100 C C . ALA A 1 284 ? -6.381 -29.345 44.922 1.00 41.66 284 ALA A C 1
ATOM 2102 O O . ALA A 1 284 ? -5.447 -29.230 45.724 1.00 41.66 284 ALA A O 1
ATOM 2103 N N . SER A 1 285 ? -6.341 -30.262 43.954 1.00 42.47 285 SER A N 1
ATOM 2104 C CA . SER A 1 285 ? -5.143 -31.066 43.694 1.00 42.47 285 SER A CA 1
ATOM 2105 C C . SER A 1 285 ? -4.036 -30.217 43.047 1.00 42.47 285 SER A C 1
ATOM 2107 O O . SER A 1 285 ? -3.998 -30.036 41.829 1.00 42.47 285 SER A O 1
ATOM 2109 N N . LYS A 1 286 ? -3.100 -29.714 43.866 1.00 50.59 286 LYS A N 1
ATOM 2110 C CA . LYS A 1 286 ? -1.838 -29.098 43.412 1.00 50.59 286 LYS A CA 1
ATOM 2111 C C . LYS A 1 286 ? -1.040 -30.089 42.556 1.00 50.59 286 LYS A C 1
ATOM 2113 O O . LYS A 1 286 ? -0.310 -30.920 43.094 1.00 50.59 286 LYS A O 1
ATOM 2118 N N . LYS A 1 287 ? -1.102 -29.954 41.230 1.00 44.19 287 LYS A N 1
ATOM 2119 C CA . LYS A 1 287 ? -0.184 -30.632 40.307 1.00 44.19 287 LYS A CA 1
ATOM 2120 C C . LYS A 1 287 ? 0.690 -29.593 39.609 1.00 44.19 287 LYS A C 1
ATOM 2122 O O . LYS A 1 287 ? 0.232 -28.844 38.754 1.00 44.19 287 LYS A O 1
ATOM 2127 N N . LYS A 1 288 ? 1.958 -29.535 40.024 1.00 54.06 288 LYS A N 1
ATOM 2128 C CA . LYS A 1 288 ? 3.026 -28.787 39.351 1.00 54.06 288 LYS A CA 1
ATOM 2129 C C . LYS A 1 288 ? 3.262 -29.484 38.006 1.00 54.06 288 LYS A C 1
ATOM 2131 O O . LYS A 1 288 ? 3.804 -30.583 38.000 1.00 54.06 288 LYS A O 1
ATOM 2136 N N . GLY A 1 289 ? 2.755 -28.905 36.922 1.00 40.88 289 GLY A N 1
ATOM 2137 C CA . GLY A 1 289 ? 2.772 -29.496 35.584 1.00 40.88 289 GLY A CA 1
ATOM 2138 C C . GLY A 1 289 ? 3.383 -28.546 34.564 1.00 40.88 289 GLY A C 1
ATOM 2139 O O . GLY A 1 289 ? 3.194 -27.333 34.655 1.00 40.88 289 GLY A O 1
ATOM 2140 N N . ASP A 1 290 ? 4.137 -29.110 33.628 1.00 45.03 290 ASP A N 1
ATOM 2141 C CA . ASP A 1 290 ? 4.839 -28.384 32.576 1.00 45.03 290 ASP A CA 1
ATOM 2142 C C . ASP A 1 290 ? 3.897 -27.572 31.681 1.00 45.03 290 ASP A C 1
ATOM 2144 O O . ASP A 1 290 ? 2.776 -27.991 31.382 1.00 45.03 290 ASP A O 1
ATOM 2148 N N . ASN A 1 291 ? 4.397 -26.443 31.165 1.00 50.03 291 ASN A N 1
ATOM 2149 C CA . ASN A 1 291 ? 3.749 -25.682 30.094 1.00 50.03 291 ASN A CA 1
ATOM 2150 C C . ASN A 1 291 ? 3.853 -26.444 28.758 1.00 50.03 291 ASN A C 1
ATOM 2152 O O . ASN A 1 291 ? 4.540 -26.017 27.828 1.00 50.03 291 ASN A O 1
ATOM 2156 N N . LYS A 1 292 ? 3.168 -27.586 28.657 1.00 46.94 292 LYS A N 1
ATOM 2157 C CA . LYS A 1 292 ? 2.981 -28.305 27.397 1.00 46.94 292 LYS A CA 1
ATOM 2158 C C . LYS A 1 292 ? 2.013 -27.494 26.529 1.00 46.94 292 LYS A C 1
ATOM 2160 O O . LYS A 1 292 ? 0.889 -27.219 26.945 1.00 46.94 292 LYS A O 1
ATOM 2165 N N . LEU A 1 293 ? 2.452 -27.095 25.335 1.00 43.78 293 LEU A N 1
ATOM 2166 C CA . LEU A 1 293 ? 1.608 -26.418 24.344 1.00 43.78 293 LEU A CA 1
ATOM 2167 C C . LEU A 1 293 ? 0.354 -27.263 24.063 1.00 43.78 293 LEU A C 1
ATOM 2169 O O . LEU A 1 293 ? 0.460 -28.407 23.623 1.00 43.78 293 LEU A O 1
ATOM 2173 N N . VAL A 1 294 ? -0.830 -26.697 24.316 1.00 48.12 294 VAL A N 1
ATOM 2174 C CA . VAL A 1 294 ? -2.136 -27.391 24.251 1.00 48.12 294 VAL A CA 1
ATOM 2175 C C . VAL A 1 294 ? -2.659 -27.480 22.807 1.00 48.12 294 VAL A C 1
ATOM 2177 O O . VAL A 1 294 ? -3.823 -27.225 22.537 1.00 48.12 294 VAL A O 1
ATOM 2180 N N . PHE A 1 295 ? -1.771 -27.810 21.870 1.00 50.59 295 PHE A N 1
ATOM 2181 C CA . PHE A 1 295 ? -2.092 -28.214 20.500 1.00 50.59 295 PHE A CA 1
ATOM 2182 C C . PHE A 1 295 ? -1.038 -29.230 20.053 1.00 50.59 295 PHE A C 1
ATOM 2184 O O . PHE A 1 295 ? -0.079 -28.905 19.356 1.00 50.59 295 PHE A O 1
ATOM 2191 N N . SER A 1 296 ? -1.208 -30.471 20.515 1.00 46.97 296 SER A N 1
ATOM 2192 C CA . SER A 1 296 ? -0.627 -31.629 19.830 1.00 46.97 296 SER A CA 1
ATOM 2193 C C . SER A 1 296 ? -1.479 -31.818 18.575 1.00 46.97 296 SER A C 1
ATOM 2195 O O . SER A 1 296 ? -2.644 -32.177 18.700 1.00 46.97 296 SER A O 1
ATOM 2197 N N . GLY A 1 297 ? -0.958 -31.458 17.400 1.00 48.62 297 GLY A N 1
ATOM 2198 C CA . GLY A 1 297 ? -1.697 -31.498 16.130 1.00 48.62 297 GLY A CA 1
ATOM 2199 C C . GLY A 1 297 ? -1.838 -32.913 15.572 1.00 48.62 297 GLY A C 1
ATOM 2200 O O . GLY A 1 297 ? -1.456 -33.148 14.436 1.00 48.62 297 GLY A O 1
ATOM 2201 N N . GLU A 1 298 ? -2.302 -33.846 16.402 1.00 46.62 298 GLU A N 1
ATOM 2202 C CA . GLU A 1 298 ? -2.343 -35.288 16.130 1.00 46.62 298 GLU A CA 1
ATOM 2203 C C . GLU A 1 298 ? -3.564 -35.920 16.833 1.00 46.62 298 GLU A C 1
ATOM 2205 O O . GLU A 1 298 ? -3.473 -36.932 17.521 1.00 46.62 298 GLU A O 1
ATOM 2210 N N . GLU A 1 299 ? -4.727 -35.276 16.696 1.00 51.06 299 GLU A N 1
ATOM 2211 C CA . GLU A 1 299 ? -6.028 -35.927 16.889 1.00 51.06 299 GLU A CA 1
ATOM 2212 C C . GLU A 1 299 ? -6.605 -36.232 15.502 1.00 51.06 299 GLU A C 1
ATOM 2214 O O . GLU A 1 299 ? -7.423 -35.474 14.979 1.00 51.06 299 GLU A O 1
ATOM 2219 N N . ALA A 1 300 ? -6.153 -37.336 14.902 1.00 57.84 300 ALA A N 1
ATOM 2220 C CA . ALA A 1 300 ? -6.938 -38.001 13.867 1.00 57.84 300 ALA A CA 1
ATOM 2221 C C . ALA A 1 300 ? -8.269 -38.461 14.485 1.00 57.84 300 ALA A C 1
ATOM 2223 O O . ALA A 1 300 ? -8.334 -38.765 15.683 1.00 57.84 300 ALA A O 1
ATOM 2224 N N . ASP A 1 301 ? -9.340 -38.483 13.697 1.00 63.44 301 ASP A N 1
ATOM 2225 C CA . ASP A 1 301 ? -10.612 -39.016 14.177 1.00 63.44 301 ASP A CA 1
ATOM 2226 C C . ASP A 1 301 ? -10.599 -40.557 14.273 1.00 63.44 301 ASP A C 1
ATOM 2228 O O . ASP A 1 301 ? -9.613 -41.217 13.942 1.00 63.44 301 ASP A O 1
ATOM 2232 N N . GLU A 1 302 ? -11.691 -41.159 14.756 1.00 69.19 302 GLU A N 1
ATOM 2233 C CA . GLU A 1 302 ? -11.791 -42.624 14.886 1.00 69.19 302 GLU A CA 1
ATOM 2234 C C . GLU A 1 302 ? -11.800 -43.355 13.522 1.00 69.19 302 GLU A C 1
ATOM 2236 O O . GLU A 1 302 ? -11.638 -44.576 13.483 1.00 69.19 302 GLU A O 1
ATOM 2241 N N . SER A 1 303 ? -11.945 -42.622 12.412 1.00 74.62 303 SER A N 1
ATOM 2242 C CA . SER A 1 303 ? -11.792 -43.093 11.027 1.00 74.62 303 SER A CA 1
ATOM 2243 C C . SER A 1 303 ? -10.348 -43.004 10.511 1.00 74.62 303 SER A C 1
ATOM 2245 O O . SER A 1 303 ? -10.030 -43.632 9.501 1.00 74.62 303 SER A O 1
ATOM 2247 N N . GLY A 1 304 ? -9.469 -42.271 11.199 1.00 73.38 304 GLY A N 1
ATOM 2248 C CA . GLY A 1 304 ? -8.101 -42.000 10.760 1.00 73.38 304 GLY A CA 1
ATOM 2249 C C . GLY A 1 304 ? -7.991 -40.896 9.703 1.00 73.38 304 GLY A C 1
ATOM 2250 O O . GLY A 1 304 ? -6.937 -40.781 9.078 1.00 73.38 304 GLY A O 1
ATOM 2251 N N . GLU A 1 305 ? -9.040 -40.096 9.493 1.00 68.50 305 GLU A N 1
ATOM 2252 C CA . GLU A 1 305 ? -8.989 -38.940 8.596 1.00 68.50 305 GLU A CA 1
ATOM 2253 C C . GLU A 1 305 ? -8.472 -37.698 9.348 1.00 68.50 305 GLU A C 1
ATOM 2255 O O . GLU A 1 305 ? -8.761 -37.466 10.529 1.00 68.50 305 GLU A O 1
ATOM 2260 N N . GLU A 1 306 ? -7.640 -36.902 8.669 1.00 68.94 306 GLU A N 1
ATOM 2261 C CA . GLU A 1 306 ? -7.083 -35.668 9.225 1.00 68.94 306 GLU A CA 1
ATOM 2262 C C . GLU A 1 306 ? -8.168 -34.582 9.264 1.00 68.94 306 GLU A C 1
ATOM 2264 O O . GLU A 1 306 ? -8.509 -33.984 8.241 1.00 68.94 306 GLU A O 1
ATOM 2269 N N . LEU A 1 307 ? -8.707 -34.317 10.459 1.00 63.34 307 LEU A N 1
ATOM 2270 C CA . LEU A 1 307 ? -9.714 -33.276 10.679 1.00 63.34 307 LEU A CA 1
ATOM 2271 C C . LEU A 1 307 ? -9.242 -31.923 10.144 1.00 63.34 307 LEU A C 1
ATOM 2273 O O . LEU A 1 307 ? -8.145 -31.450 10.463 1.00 63.34 307 LEU A O 1
ATOM 2277 N N . SER A 1 308 ? -10.109 -31.247 9.389 1.00 77.00 308 SER A N 1
ATOM 2278 C CA . SER A 1 308 ? -9.766 -29.941 8.840 1.00 77.00 308 SER A CA 1
ATOM 2279 C C . SER A 1 308 ? -9.524 -28.919 9.958 1.00 77.00 308 SER A C 1
ATOM 2281 O O . SER A 1 308 ? -10.150 -28.941 11.024 1.00 77.00 308 SER A O 1
ATOM 2283 N N . MET A 1 309 ? -8.644 -27.947 9.703 1.00 70.94 309 MET A N 1
ATOM 2284 C CA . MET A 1 309 ? -8.344 -26.865 10.655 1.00 70.94 309 MET A CA 1
ATOM 2285 C C . MET A 1 309 ? -9.588 -26.082 11.116 1.00 70.94 309 MET A C 1
ATOM 2287 O O . MET A 1 309 ? -9.562 -25.471 12.186 1.00 70.94 309 MET A O 1
ATOM 2291 N N . GLU A 1 310 ? -10.677 -26.100 10.344 1.00 70.12 310 GLU A N 1
ATOM 2292 C CA . GLU A 1 310 ? -11.949 -25.469 10.700 1.00 70.12 310 GLU A CA 1
ATOM 2293 C C . GLU A 1 310 ? -12.783 -26.337 11.664 1.00 70.12 310 GLU A C 1
ATOM 2295 O O . GLU A 1 310 ? -13.358 -25.816 12.622 1.00 70.12 310 GLU A O 1
ATOM 2300 N N . GLU A 1 311 ? -12.768 -27.663 11.513 1.00 74.31 311 GLU A N 1
ATOM 2301 C CA . GLU A 1 311 ? -13.405 -28.603 12.451 1.00 74.31 311 GLU A CA 1
ATOM 2302 C C . GLU A 1 311 ? -12.670 -28.659 13.796 1.00 74.31 311 GLU A C 1
ATOM 2304 O O . GLU A 1 311 ? -13.301 -28.656 14.859 1.00 74.31 311 GLU A O 1
ATOM 2309 N N . VAL A 1 312 ? -11.335 -28.597 13.777 1.00 76.94 312 VAL A N 1
ATOM 2310 C CA . VAL A 1 312 ? -10.520 -28.471 14.997 1.00 76.94 312 VAL A CA 1
ATOM 2311 C C . VAL A 1 312 ? -10.874 -27.183 15.757 1.00 76.94 312 VAL A C 1
ATOM 2313 O O . VAL A 1 312 ? -10.999 -27.196 16.984 1.00 76.94 312 VAL A O 1
ATOM 2316 N N . ARG A 1 313 ? -11.121 -26.065 15.054 1.00 75.06 313 ARG A N 1
ATOM 2317 C CA . ARG A 1 313 ? -11.607 -24.816 15.675 1.00 75.06 313 ARG A CA 1
ATOM 2318 C C . ARG A 1 313 ? -13.024 -24.959 16.233 1.00 75.06 313 ARG A C 1
ATOM 2320 O O . ARG A 1 313 ? -13.282 -24.440 17.319 1.00 75.06 313 ARG A O 1
ATOM 2327 N N . MET A 1 314 ? -13.921 -25.668 15.547 1.00 68.81 314 MET A N 1
ATOM 2328 C CA . MET A 1 314 ? -15.305 -25.904 15.993 1.00 68.81 314 MET A CA 1
ATOM 2329 C C . MET A 1 314 ? -15.386 -26.649 17.334 1.00 68.81 314 MET A C 1
ATOM 2331 O O . MET A 1 314 ? -16.264 -26.336 18.142 1.00 68.81 314 MET A O 1
ATOM 2335 N N . ARG A 1 315 ? -14.449 -27.566 17.622 1.00 73.88 315 ARG A N 1
ATOM 2336 C CA . ARG A 1 315 ? -14.368 -28.274 18.918 1.00 73.88 315 ARG A CA 1
ATOM 2337 C C . ARG A 1 315 ? -13.986 -27.372 20.100 1.00 73.88 315 ARG A C 1
ATOM 2339 O O . ARG A 1 315 ? -14.233 -27.733 21.249 1.00 73.88 315 ARG A O 1
ATOM 2346 N N . VAL A 1 316 ? -13.417 -26.186 19.865 1.00 78.50 316 VAL A N 1
ATOM 2347 C CA . VAL A 1 316 ? -13.049 -25.251 20.939 1.00 78.50 316 VAL A CA 1
ATOM 2348 C C . VAL A 1 316 ? -14.311 -24.539 21.464 1.00 78.50 316 VAL A C 1
ATOM 2350 O O . VAL A 1 316 ? -14.912 -23.752 20.724 1.00 78.50 316 VAL A O 1
ATOM 2353 N N . PRO A 1 317 ? -14.694 -24.681 22.755 1.00 76.62 317 PRO A N 1
ATOM 2354 C CA . PRO A 1 317 ? -15.986 -24.193 23.266 1.00 76.62 317 PRO A CA 1
ATOM 2355 C C . PRO A 1 317 ? -16.253 -22.694 23.058 1.00 76.62 317 PRO A C 1
ATOM 2357 O O . PRO A 1 317 ? -17.401 -22.255 22.982 1.00 76.62 317 PRO A O 1
ATOM 2360 N N . ARG A 1 318 ? -15.197 -21.879 22.944 1.00 72.50 318 ARG A N 1
ATOM 2361 C CA . ARG A 1 318 ? -15.305 -20.440 22.664 1.00 72.50 318 ARG A CA 1
ATOM 2362 C C . ARG A 1 318 ? -15.773 -20.142 21.234 1.00 72.50 318 ARG A C 1
ATOM 2364 O O . ARG A 1 318 ? -16.529 -19.191 21.049 1.00 72.50 318 ARG A O 1
ATOM 2371 N N . TYR A 1 319 ? -15.339 -20.930 20.251 1.00 72.94 319 TYR A N 1
ATOM 2372 C CA . TYR A 1 319 ? -15.745 -20.778 18.851 1.00 72.94 319 TYR A CA 1
ATOM 2373 C C . TYR A 1 319 ? -17.134 -21.373 18.610 1.00 72.94 319 TYR A C 1
ATOM 2375 O O . TYR A 1 319 ? -17.952 -20.722 17.964 1.00 72.94 319 TYR A O 1
ATOM 2383 N N . TRP A 1 320 ? -17.458 -22.507 19.244 1.00 78.38 320 TRP A N 1
ATOM 2384 C CA . TRP A 1 320 ? -18.810 -23.081 19.233 1.00 78.38 320 TRP A CA 1
ATOM 2385 C C . TRP A 1 320 ? -19.894 -22.053 19.610 1.00 78.38 320 TRP A C 1
ATOM 2387 O O . TRP A 1 320 ? -20.871 -21.865 18.889 1.00 78.38 320 TRP A O 1
ATOM 2397 N N . ASN A 1 321 ? -19.684 -21.296 20.693 1.00 80.44 321 ASN A N 1
ATOM 2398 C CA . ASN A 1 321 ? -20.608 -20.239 21.125 1.00 80.44 321 ASN A CA 1
ATOM 2399 C C . ASN A 1 321 ? -20.748 -19.076 20.119 1.00 80.44 321 ASN A C 1
ATOM 2401 O O . ASN A 1 321 ? -21.800 -18.436 20.059 1.00 80.44 321 ASN A O 1
ATOM 2405 N N . LEU A 1 322 ? -19.704 -18.782 19.339 1.00 76.62 322 LEU A N 1
ATOM 2406 C CA . LEU A 1 322 ? -19.733 -17.768 18.279 1.00 76.62 322 LEU A CA 1
ATOM 2407 C C . LEU A 1 322 ? -20.529 -18.257 17.063 1.00 76.62 322 LEU A C 1
ATOM 2409 O O . LEU A 1 322 ? -21.381 -17.523 16.562 1.00 76.62 322 LEU A O 1
ATOM 2413 N N . VAL A 1 323 ? -20.304 -19.505 16.644 1.00 76.62 323 VAL A N 1
ATOM 2414 C CA . VAL A 1 323 ? -21.016 -20.144 15.526 1.00 76.62 323 VAL A CA 1
ATOM 2415 C C . VAL A 1 323 ? -22.500 -20.311 15.848 1.00 76.62 323 VAL A C 1
ATOM 2417 O O . VAL A 1 323 ? -23.341 -19.901 15.050 1.00 76.62 323 VAL A O 1
ATOM 2420 N N . MET A 1 324 ? -22.843 -20.788 17.050 1.00 87.44 324 MET A N 1
ATOM 2421 C CA . MET A 1 324 ? -24.238 -20.889 17.492 1.00 87.44 324 MET A CA 1
ATOM 2422 C C . MET A 1 324 ? -24.950 -19.528 17.469 1.00 87.44 324 MET A C 1
ATOM 2424 O O . MET A 1 324 ? -26.049 -19.432 16.931 1.00 87.44 324 MET A O 1
ATOM 2428 N N . ARG A 1 325 ? -24.314 -18.448 17.952 1.00 90.56 325 ARG A N 1
ATOM 2429 C CA . ARG A 1 325 ? -24.886 -17.088 17.865 1.00 90.56 325 ARG A CA 1
ATOM 2430 C C . ARG A 1 325 ? -25.081 -16.609 16.426 1.00 90.56 325 ARG A C 1
ATOM 2432 O O . ARG A 1 325 ? -26.080 -15.949 16.146 1.00 90.56 325 ARG A O 1
ATOM 2439 N N . ALA A 1 326 ? -24.147 -16.913 15.525 1.00 87.44 326 ALA A N 1
ATOM 2440 C CA . ALA A 1 326 ? -24.268 -16.553 14.114 1.00 87.44 326 ALA A CA 1
ATOM 2441 C C . ALA A 1 326 ? -25.437 -17.293 13.438 1.00 87.44 326 ALA A C 1
ATOM 2443 O O . ALA A 1 326 ? -26.207 -16.673 12.704 1.00 87.44 326 ALA A O 1
ATOM 2444 N N . LEU A 1 327 ? -25.614 -18.584 13.741 1.00 90.69 327 LEU A N 1
ATOM 2445 C CA . LEU A 1 327 ? -26.735 -19.394 13.256 1.00 90.69 327 LEU A CA 1
ATOM 2446 C C . LEU A 1 327 ? -28.084 -18.902 13.802 1.00 90.69 327 LEU A C 1
ATOM 2448 O O . LEU A 1 327 ? -29.007 -18.705 13.014 1.00 90.69 327 LEU A O 1
ATOM 2452 N N . THR A 1 328 ? -28.193 -18.614 15.106 1.00 94.06 328 THR A N 1
ATOM 2453 C CA . THR A 1 328 ? -29.415 -18.027 15.690 1.00 94.06 328 THR A CA 1
ATOM 2454 C C . THR A 1 328 ? -29.787 -16.721 14.987 1.00 94.06 328 THR A C 1
ATOM 2456 O O . THR A 1 328 ? -30.908 -16.587 14.502 1.00 94.06 328 THR A O 1
ATOM 2459 N N . LYS A 1 329 ? -28.827 -15.799 14.827 1.00 93.94 329 LYS A N 1
ATOM 2460 C CA . LYS A 1 329 ? -29.064 -14.500 14.179 1.00 93.94 329 LYS A CA 1
ATOM 2461 C C . LYS A 1 329 ? -29.455 -14.630 12.700 1.00 93.94 329 LYS A C 1
ATOM 2463 O O . LYS A 1 329 ? -30.235 -13.824 12.197 1.00 93.94 329 LYS A O 1
ATOM 2468 N N . ARG A 1 330 ? -28.933 -15.639 11.989 1.00 94.12 330 ARG A N 1
ATOM 2469 C CA . ARG A 1 330 ? -29.340 -15.946 10.608 1.00 94.12 330 ARG A CA 1
ATOM 2470 C C . ARG A 1 330 ? -30.785 -16.447 10.548 1.00 94.12 330 ARG A C 1
ATOM 2472 O O . ARG A 1 330 ? -31.525 -16.005 9.676 1.00 94.12 330 ARG A O 1
ATOM 2479 N N . ASN A 1 331 ? -31.190 -17.320 11.468 1.00 93.69 331 ASN A N 1
ATOM 2480 C CA . ASN A 1 331 ? -32.559 -17.839 11.515 1.00 93.69 331 ASN A CA 1
ATOM 2481 C C . ASN A 1 331 ? -33.573 -16.742 11.880 1.00 93.69 331 ASN A C 1
ATOM 2483 O O . ASN A 1 331 ? -34.619 -16.653 11.245 1.00 93.69 331 ASN A O 1
ATOM 2487 N N . GLU A 1 332 ? -33.240 -15.854 12.822 1.00 94.88 332 GLU A N 1
ATOM 2488 C CA . GLU A 1 332 ? -34.044 -14.658 13.128 1.00 94.88 332 GLU A CA 1
ATOM 2489 C C . GLU A 1 332 ? -34.230 -13.761 11.890 1.00 94.88 332 GLU A C 1
ATOM 2491 O O . GLU A 1 332 ? -35.344 -13.334 11.590 1.00 94.88 332 GLU A O 1
ATOM 2496 N N . ALA A 1 333 ? -33.159 -13.514 11.126 1.00 91.81 333 ALA A N 1
ATOM 2497 C CA . ALA A 1 333 ? -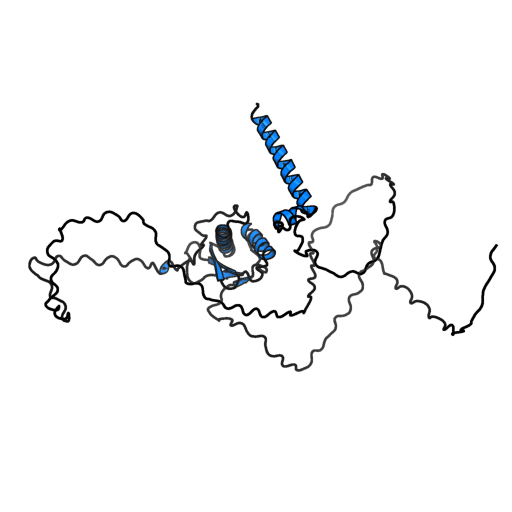33.228 -12.712 9.904 1.00 91.81 333 ALA A CA 1
ATOM 2498 C C . ALA A 1 333 ? -34.071 -13.366 8.791 1.00 91.81 333 ALA A C 1
ATOM 2500 O O . ALA A 1 333 ? -34.735 -12.653 8.036 1.00 91.81 333 ALA A O 1
ATOM 2501 N N . LEU A 1 334 ? -34.070 -14.701 8.692 1.00 93.38 334 LEU A N 1
ATOM 2502 C CA . LEU A 1 334 ? -34.919 -15.438 7.751 1.00 93.38 334 LEU A CA 1
ATOM 2503 C C . LEU A 1 334 ? -36.401 -15.336 8.133 1.00 93.38 334 LEU A C 1
ATOM 2505 O O . LEU A 1 334 ? -37.201 -14.964 7.281 1.00 93.38 334 LEU A O 1
ATOM 2509 N N . LEU A 1 335 ? -36.753 -15.534 9.409 1.00 94.12 335 LEU A N 1
ATOM 2510 C CA . LEU A 1 335 ? -38.137 -15.400 9.888 1.00 94.12 335 LEU A CA 1
ATOM 2511 C C . LEU A 1 335 ? -38.709 -13.994 9.631 1.00 94.12 335 LEU A C 1
ATOM 2513 O O . LEU A 1 335 ? -39.813 -13.860 9.109 1.00 94.12 335 LEU A O 1
ATOM 2517 N N . VAL A 1 336 ? -37.930 -12.938 9.899 1.00 95.06 336 VAL A N 1
ATOM 2518 C CA . VAL A 1 336 ? -38.332 -11.546 9.596 1.00 95.06 336 VAL A CA 1
ATOM 2519 C C . VAL A 1 336 ? -38.456 -11.287 8.085 1.00 95.06 336 VAL A C 1
ATOM 2521 O O . VAL A 1 336 ? -39.172 -10.374 7.669 1.00 95.06 336 VAL A O 1
ATOM 2524 N N . SER A 1 337 ? -37.767 -12.065 7.248 1.00 91.19 337 SER A N 1
ATOM 2525 C CA . SER A 1 337 ? -37.872 -11.961 5.786 1.00 91.19 337 SER A CA 1
ATOM 2526 C C . SER A 1 337 ? -39.123 -12.667 5.253 1.00 91.19 337 SER A C 1
ATOM 2528 O O . SER A 1 337 ? -39.802 -12.106 4.396 1.00 91.19 337 SER A O 1
ATOM 2530 N N . GLU A 1 338 ? -39.472 -13.838 5.794 1.00 93.69 338 GLU A N 1
ATOM 2531 C CA . GLU A 1 338 ? -40.712 -14.557 5.463 1.00 93.69 338 GLU A CA 1
ATOM 2532 C C . GLU A 1 338 ? -41.959 -13.781 5.917 1.00 93.69 338 GLU A C 1
ATOM 2534 O O . GLU A 1 338 ? -42.912 -13.635 5.151 1.00 93.69 338 GLU A O 1
ATOM 2539 N N . GLU A 1 339 ? -41.944 -13.200 7.122 1.00 93.38 339 GLU A N 1
ATOM 2540 C CA . GLU A 1 339 ? -43.065 -12.399 7.637 1.00 93.38 339 GLU A CA 1
ATOM 2541 C C . GLU A 1 339 ? -43.334 -11.149 6.776 1.00 93.38 339 GLU A C 1
ATOM 2543 O O . GLU A 1 339 ? -44.485 -10.753 6.601 1.00 93.38 339 GLU A O 1
ATOM 2548 N N . LYS A 1 340 ? -42.291 -10.577 6.159 1.00 87.62 340 LYS A N 1
ATOM 2549 C CA . LYS A 1 340 ? -42.403 -9.472 5.190 1.00 87.62 340 LYS A CA 1
ATOM 2550 C C . LYS A 1 340 ? -42.839 -9.888 3.784 1.00 87.62 340 LYS A C 1
ATOM 2552 O O . LYS A 1 340 ? -43.211 -9.010 3.015 1.00 87.62 340 LYS A O 1
ATOM 2557 N N . GLN A 1 341 ? -42.762 -11.169 3.421 1.00 87.44 341 GLN A N 1
ATOM 2558 C CA . GLN A 1 341 ? -43.273 -11.666 2.134 1.00 87.44 341 GLN A CA 1
ATOM 2559 C C . GLN A 1 341 ? -44.758 -12.055 2.188 1.00 87.44 341 GLN A C 1
ATOM 2561 O O . GLN A 1 341 ? -45.378 -12.187 1.136 1.00 87.44 341 GLN A O 1
ATOM 2566 N N . ASN A 1 342 ? -45.324 -12.218 3.388 1.00 86.19 342 ASN A N 1
ATOM 2567 C CA . ASN A 1 342 ? -46.732 -12.562 3.616 1.00 86.19 342 ASN A CA 1
ATOM 2568 C C . ASN A 1 342 ? -47.625 -11.352 3.986 1.00 86.19 342 ASN A C 1
ATOM 2570 O O . ASN A 1 342 ? -48.765 -11.557 4.410 1.00 86.19 342 ASN A O 1
ATOM 2574 N N . GLN A 1 34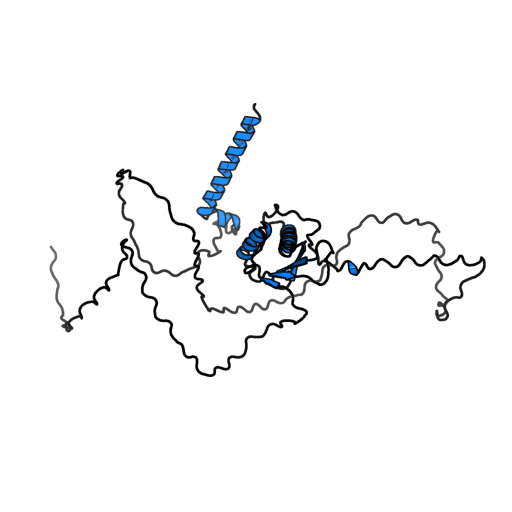3 ? -47.125 -10.117 3.838 1.00 76.31 343 GLN A N 1
ATOM 2575 C CA . GLN A 1 343 ? -47.873 -8.856 3.993 1.00 76.31 343 GLN A CA 1
ATOM 2576 C C . GLN A 1 343 ? -47.968 -8.110 2.659 1.00 76.31 343 GLN A C 1
ATOM 2578 O O . GLN A 1 343 ? -49.067 -7.579 2.385 1.00 76.31 343 GLN A O 1
#

Sequence (343 aa):
MGRKKRPAATHVGNEEPAAPPPFPHTATFDAYGRPLPPPMPPPDHQDKDADDEAAPPPKRSRDNNGEEESYLVKKYRPDSYYRSIEAFSKYTKSHRMFDASYVRWTEGGETPEKPHVFGIRIAGTFLSWGRGKTRDAAIDASIRAAFALVAAHGYDDFTLTDDCFTEEPVASDLMAPIPPPPPPPPPLPPGALPPLPPGMPPMPPGFALPPGMPPNFSMPAPHSTDVLIPQPAAPKAELAVASAVGGGGGLSTGVASGSNPGKPITLGMPSSVAGTTALPPADASKKKGDNKLVFSGEEADESGEELSMEEVRMRVPRYWNLVMRALTKRNEALLVSEEKQNQ

Foldseek 3Di:
DDDDDDDDDDDDDDDDPPDDPPDDPPQDADPVRHRDDPPDDDPPPPPDDDDDPDPPDPPPPPPPPDCWPKAFLCRDDDPDDDPLSVVVSVVCVVVVQRVKIWTWDDQADADPQFRTKIFIATPNDTQWIFTGPDNVRRVLQQSLLNCVVVVPPPPVVRDHDPGIGRDDHHHCCVVVPPPPPPDPPDPDPPPDDDPDPPDDDPDDPDPDDDPDDDPDDPDDDDDDDDDPDPDDDDDPDDDPPPDDPDDDDDDDDDDDDDDDDDDDDDDDDDDDDDDDDDDDDDDDDDDPDDPDPPCPLDPQDPVRDRDDPVVVQCPPVVVVVVVVVVVVVVVVVVVVVVVVVVD

pLDDT: mean 70.21, std 21.42, range [31.86, 98.25]

Radius of gyration: 39.52 Å; chains: 1; bounding box: 85×79×132 Å